Protein AF-A0A0F8WHD2-F1 (afdb_monomer_lite)

Foldseek 3Di:
DALAVQVVCVVVVHDDPDHADEDDDDQLVLCVVVVNQDFQVQLLPDPPDLSLLSQVVVCVVVVHQDAAAGFFQLPPFADDDDVQWHWDWDWDDDRAKIKIWIWIGGPQGIFIWIKIWGPPDRRDIDMDIPGARPADLVSVVSCLVDGDFTDRGRLVSLVSNCVSSPRSHHYDHNDDQLLVSVVRHYPPVVLVCCCVVPVPSNVVSNVSSRVSVVVVVVVRVD

Sequence (222 aa):
MTGRERLTVTFKGKKADRVPISPFIYYNNVYEMFKYKPDINKHLCPDDFDLAEKFVEYHDYFGFDPLYSLGLLWDQYIPESAQNWDVEITREGDQNKQKRTTIVKTPDGELKQVMNFDRSSTYLVVFAVREYLIKTKKDFEIFAKYVPPAKFIDCEQMARAKKAVGDKGLVNVATHGAFNTLNQFRKLEDMMMDPMEDEGFYREMMSFLLDWNMKHLLDVIK

pLDDT: mean 95.85, std 3.85, range [65.44, 98.75]

Structure (mmCIF, N/CA/C/O backbone):
data_AF-A0A0F8WHD2-F1
#
_entry.id   AF-A0A0F8WHD2-F1
#
loop_
_atom_site.group_PDB
_atom_site.id
_atom_site.type_symbol
_atom_site.label_atom_id
_atom_site.label_alt_id
_atom_site.label_comp_id
_atom_site.label_asym_id
_atom_site.label_entity_id
_atom_site.label_seq_id
_atom_site.pdbx_PDB_ins_code
_atom_site.Cartn_x
_atom_site.Cartn_y
_atom_site.Cartn_z
_atom_site.occupancy
_atom_site.B_iso_or_equiv
_atom_site.auth_seq_id
_atom_site.auth_comp_id
_atom_site.auth_asym_id
_atom_site.auth_atom_id
_atom_site.pdbx_PDB_model_num
ATOM 1 N N . MET A 1 1 ? 15.155 -10.949 -27.078 1.00 93.12 1 MET A N 1
ATOM 2 C CA . MET A 1 1 ? 13.933 -10.932 -26.251 1.00 93.12 1 MET A CA 1
ATOM 3 C C . MET A 1 1 ? 13.690 -9.519 -25.752 1.00 93.12 1 MET A C 1
ATOM 5 O O . MET A 1 1 ? 14.657 -8.817 -25.445 1.00 93.12 1 MET A O 1
ATOM 9 N N . THR A 1 2 ? 12.434 -9.091 -25.669 1.00 97.25 2 THR A N 1
ATOM 10 C CA . THR A 1 2 ? 12.056 -7.875 -24.933 1.00 97.25 2 THR A CA 1
ATOM 11 C C . THR A 1 2 ? 12.279 -8.086 -23.431 1.00 97.25 2 THR A C 1
ATOM 13 O O . THR A 1 2 ? 12.452 -9.224 -22.979 1.00 97.25 2 THR A O 1
ATOM 16 N N . GLY A 1 3 ? 12.306 -7.018 -22.628 1.00 97.00 3 GLY A N 1
ATOM 17 C CA . GLY A 1 3 ? 12.467 -7.183 -21.178 1.00 97.00 3 GLY A CA 1
ATOM 18 C C . GLY A 1 3 ? 11.272 -7.906 -20.547 1.00 97.00 3 GLY A C 1
ATOM 19 O O . GLY A 1 3 ? 11.456 -8.750 -19.669 1.00 97.00 3 GLY A O 1
ATOM 20 N N . ARG A 1 4 ? 10.060 -7.709 -21.088 1.00 97.56 4 ARG A N 1
ATOM 21 C CA . ARG A 1 4 ? 8.862 -8.482 -20.722 1.00 97.56 4 ARG A CA 1
ATOM 22 C C . ARG A 1 4 ? 9.051 -9.980 -20.947 1.00 97.56 4 ARG A C 1
ATOM 24 O O . ARG A 1 4 ? 8.786 -10.779 -20.045 1.00 97.56 4 ARG A O 1
ATOM 31 N N . GLU A 1 5 ? 9.499 -10.371 -22.139 1.00 98.06 5 GLU A N 1
ATOM 32 C CA . GLU A 1 5 ? 9.759 -11.774 -22.479 1.00 98.06 5 GLU A CA 1
ATOM 33 C C . GLU A 1 5 ? 10.822 -12.368 -21.557 1.00 98.06 5 GLU A C 1
ATOM 35 O O . GLU A 1 5 ? 10.614 -13.445 -20.997 1.00 98.06 5 GLU A O 1
ATOM 40 N N . ARG A 1 6 ? 11.924 -11.636 -21.353 1.00 97.88 6 ARG A N 1
ATOM 41 C CA . ARG A 1 6 ? 13.053 -12.037 -20.509 1.00 97.88 6 ARG A CA 1
ATOM 42 C C . ARG A 1 6 ? 12.616 -12.305 -19.070 1.00 97.88 6 ARG A C 1
ATOM 44 O O . ARG A 1 6 ? 12.839 -13.402 -18.568 1.00 97.88 6 ARG A O 1
ATOM 51 N N . LEU A 1 7 ? 11.925 -11.355 -18.438 1.00 97.00 7 LEU A N 1
ATOM 52 C CA . LEU A 1 7 ? 11.384 -11.520 -17.084 1.00 97.00 7 LEU A CA 1
ATOM 53 C C . LEU A 1 7 ? 10.403 -12.699 -17.013 1.00 97.00 7 LEU A C 1
ATOM 55 O O . LEU A 1 7 ? 10.502 -13.540 -16.122 1.00 97.00 7 LEU A O 1
ATOM 59 N N . THR A 1 8 ? 9.495 -12.813 -17.986 1.00 97.12 8 THR A N 1
ATOM 60 C CA . THR A 1 8 ? 8.471 -13.870 -18.006 1.00 97.12 8 THR A CA 1
ATOM 61 C C . THR A 1 8 ? 9.077 -15.270 -18.104 1.00 97.12 8 THR A C 1
ATOM 63 O O . THR A 1 8 ? 8.629 -16.183 -17.407 1.00 97.12 8 THR A O 1
ATOM 66 N N . VAL A 1 9 ? 10.076 -15.485 -18.968 1.00 97.81 9 VAL A N 1
ATOM 67 C CA . VAL A 1 9 ? 10.718 -16.805 -19.087 1.00 97.81 9 VAL A CA 1
ATOM 68 C C . VAL A 1 9 ? 11.563 -17.122 -17.856 1.00 97.81 9 VAL A C 1
ATOM 70 O O . VAL A 1 9 ? 11.528 -18.262 -17.392 1.00 97.81 9 VAL A O 1
ATOM 73 N N . THR A 1 10 ? 12.236 -16.121 -17.277 1.00 96.94 10 THR A N 1
ATOM 74 C CA . THR A 1 10 ? 13.006 -16.278 -16.038 1.00 96.94 10 THR A CA 1
ATOM 75 C C . THR A 1 10 ? 12.107 -16.663 -14.864 1.00 96.94 10 THR A C 1
ATOM 77 O O . THR A 1 10 ? 12.422 -17.631 -14.175 1.00 96.94 10 THR A O 1
ATOM 80 N N . PHE A 1 11 ? 10.944 -16.024 -14.680 1.00 95.81 11 PHE A N 1
ATOM 81 C CA . PHE A 1 11 ? 9.978 -16.421 -13.640 1.00 95.81 11 PHE A CA 1
ATOM 82 C C . PHE A 1 11 ? 9.414 -17.835 -13.833 1.00 95.81 11 PHE A C 1
ATOM 84 O O . PHE A 1 11 ? 8.991 -18.469 -12.872 1.00 95.81 11 PHE A O 1
ATOM 91 N N . LYS A 1 12 ? 9.446 -18.367 -15.060 1.00 97.19 12 LYS A N 1
ATOM 92 C CA . LYS A 1 12 ? 9.076 -19.759 -15.371 1.00 97.19 12 LYS A CA 1
ATOM 93 C C . LYS A 1 12 ? 10.241 -20.746 -15.214 1.00 97.19 12 LYS A C 1
ATOM 95 O O . LYS A 1 12 ? 10.119 -21.888 -15.652 1.00 97.19 12 LYS A O 1
ATOM 100 N N . GLY A 1 13 ? 11.380 -20.314 -14.669 1.00 97.44 13 GLY A N 1
ATOM 101 C CA . GLY A 1 13 ? 12.583 -21.138 -14.517 1.00 97.44 13 GLY A CA 1
ATOM 102 C C . GLY A 1 13 ? 13.266 -21.496 -15.841 1.00 97.44 13 GLY A C 1
ATOM 103 O O . GLY A 1 13 ? 14.061 -22.432 -15.890 1.00 97.44 13 GLY A O 1
ATOM 104 N N . LYS A 1 14 ? 12.953 -20.788 -16.934 1.00 97.94 14 LYS A N 1
ATOM 105 C CA . LYS A 1 14 ? 13.544 -21.022 -18.259 1.00 97.94 14 LYS A CA 1
ATOM 106 C C . LYS A 1 14 ? 14.708 -20.066 -18.512 1.00 97.94 14 LYS A C 1
ATOM 108 O O . LYS A 1 14 ? 14.760 -18.956 -17.984 1.00 97.94 14 LYS A O 1
ATOM 113 N N . LYS A 1 15 ? 15.637 -20.493 -19.371 1.00 97.38 15 LYS A N 1
ATOM 114 C CA . LYS A 1 15 ? 16.783 -19.679 -19.787 1.00 97.38 15 LYS A CA 1
ATOM 115 C C . LYS A 1 15 ? 16.329 -18.552 -20.721 1.00 97.38 15 LYS A C 1
ATOM 117 O O . LYS A 1 15 ? 15.679 -18.817 -21.729 1.00 97.38 15 LYS A O 1
ATOM 122 N N . ALA A 1 16 ? 16.704 -17.320 -20.392 1.00 98.00 16 ALA A N 1
ATOM 123 C CA . ALA A 1 16 ? 16.538 -16.161 -21.260 1.00 98.00 16 ALA A CA 1
ATOM 124 C C . ALA A 1 16 ? 17.806 -15.882 -22.093 1.00 98.00 16 ALA A C 1
ATOM 126 O O . ALA A 1 16 ? 18.842 -16.519 -21.893 1.00 98.00 16 ALA A O 1
ATOM 127 N N . ASP A 1 17 ? 17.732 -14.923 -23.017 1.00 97.69 17 ASP A N 1
ATOM 128 C CA . ASP A 1 17 ? 18.861 -14.487 -23.855 1.00 97.69 17 ASP A CA 1
ATOM 129 C C . ASP A 1 17 ? 19.995 -13.815 -23.054 1.00 97.69 17 ASP A C 1
ATOM 131 O O . ASP A 1 17 ? 21.166 -13.968 -23.391 1.00 97.69 17 ASP A O 1
ATOM 135 N N . ARG A 1 18 ? 19.654 -13.133 -21.956 1.00 96.81 18 ARG A N 1
ATOM 136 C CA . ARG A 1 18 ? 20.559 -12.679 -20.888 1.00 96.81 18 ARG A CA 1
ATOM 137 C C . ARG A 1 18 ? 19.824 -12.673 -19.547 1.00 96.81 18 ARG A C 1
ATOM 139 O O . ARG A 1 18 ? 18.597 -12.734 -19.518 1.00 96.81 18 ARG A O 1
ATOM 146 N N . VAL A 1 19 ? 20.553 -12.561 -18.439 1.00 96.25 19 VAL A N 1
ATOM 147 C CA . VAL A 1 19 ? 19.940 -12.390 -17.110 1.00 96.25 19 VAL A CA 1
ATOM 148 C C . VAL A 1 19 ? 19.177 -11.052 -17.078 1.00 96.25 19 VAL A C 1
ATOM 150 O O . VAL A 1 19 ? 19.783 -10.027 -17.411 1.00 96.25 19 VAL A O 1
ATOM 153 N N . PRO A 1 20 ? 17.869 -11.029 -16.743 1.00 96.88 20 PRO A N 1
ATOM 154 C CA . PRO A 1 20 ? 17.166 -9.775 -16.503 1.00 96.88 20 PRO A CA 1
ATOM 155 C C . PRO A 1 20 ? 17.638 -9.145 -15.193 1.00 96.88 20 PRO A C 1
ATOM 157 O O . PRO A 1 20 ? 17.819 -9.849 -14.199 1.00 96.88 20 PRO A O 1
ATOM 160 N N . ILE A 1 21 ? 17.807 -7.825 -15.180 1.00 95.75 21 ILE A N 1
ATOM 161 C CA . ILE A 1 21 ? 18.213 -7.077 -13.983 1.00 95.75 21 ILE A CA 1
ATOM 162 C C . ILE A 1 21 ? 17.137 -6.040 -13.684 1.00 95.75 21 ILE A C 1
ATOM 164 O O . ILE A 1 21 ? 16.947 -5.115 -14.465 1.00 95.75 21 ILE A O 1
ATOM 168 N N . SER A 1 22 ? 16.461 -6.195 -12.545 1.00 94.44 22 SER A N 1
ATOM 169 C CA . SER A 1 22 ? 15.483 -5.235 -12.030 1.00 94.44 22 SER A CA 1
ATOM 170 C C . SER A 1 22 ? 15.703 -5.040 -10.530 1.00 94.44 22 SER A C 1
ATOM 172 O O . SER A 1 22 ? 15.154 -5.807 -9.734 1.00 94.44 22 SER A O 1
ATOM 174 N N . PRO A 1 23 ? 16.535 -4.076 -10.106 1.00 94.00 23 PRO A N 1
ATOM 175 C CA . PRO A 1 23 ? 16.647 -3.747 -8.690 1.00 94.00 23 PRO A CA 1
ATOM 176 C C . PRO A 1 23 ? 15.305 -3.241 -8.143 1.00 94.00 23 PRO A C 1
ATOM 178 O O . PRO A 1 23 ? 14.465 -2.736 -8.888 1.00 94.00 23 PRO A O 1
ATOM 181 N N . PHE A 1 24 ? 15.105 -3.352 -6.829 1.00 91.44 24 PHE A N 1
ATOM 182 C CA . PHE A 1 24 ? 13.972 -2.701 -6.177 1.00 91.44 24 PHE A CA 1
ATOM 183 C C . PHE A 1 24 ? 14.207 -1.188 -6.167 1.00 91.44 24 PHE A C 1
ATOM 185 O O . PHE A 1 24 ? 15.078 -0.696 -5.450 1.00 91.44 24 PHE A O 1
ATOM 192 N N . ILE A 1 25 ? 13.447 -0.467 -6.989 1.00 93.38 25 ILE A N 1
ATOM 193 C CA . ILE A 1 25 ? 13.510 0.990 -7.103 1.00 93.38 25 ILE A CA 1
ATOM 194 C C . ILE A 1 25 ? 12.328 1.589 -6.351 1.00 93.38 25 ILE A C 1
ATOM 196 O O . ILE A 1 25 ? 11.176 1.277 -6.654 1.00 93.38 25 ILE A O 1
ATOM 200 N N . TYR A 1 26 ? 12.617 2.460 -5.384 1.00 93.19 26 TYR A N 1
ATOM 201 C CA . TYR A 1 26 ? 11.599 3.177 -4.620 1.00 93.19 26 TYR A CA 1
ATOM 202 C C . TYR A 1 26 ? 11.443 4.620 -5.122 1.00 93.19 26 TYR A C 1
ATOM 204 O O . TYR A 1 26 ? 12.277 5.124 -5.880 1.00 93.19 26 TYR A O 1
ATOM 212 N N . TYR A 1 27 ? 10.366 5.297 -4.707 1.00 94.25 27 TYR A N 1
ATOM 213 C CA . TYR A 1 27 ? 9.997 6.637 -5.189 1.00 94.25 27 TYR A CA 1
ATOM 214 C C . TYR A 1 27 ? 11.161 7.639 -5.126 1.00 94.25 27 TYR A C 1
ATOM 216 O O . TYR A 1 27 ? 11.402 8.380 -6.078 1.00 94.25 27 TYR A O 1
ATOM 224 N N . ASN A 1 28 ? 11.940 7.616 -4.039 1.00 95.88 28 ASN A N 1
ATOM 225 C CA . ASN A 1 28 ? 13.035 8.559 -3.817 1.00 95.88 28 ASN A CA 1
ATOM 226 C C . ASN A 1 28 ? 14.154 8.451 -4.862 1.00 95.88 28 ASN A C 1
ATOM 228 O O . ASN A 1 28 ? 14.750 9.473 -5.188 1.00 95.88 28 ASN A O 1
ATOM 232 N N . ASN A 1 29 ? 14.435 7.259 -5.404 1.00 96.50 29 ASN A N 1
ATOM 233 C CA . ASN A 1 29 ? 15.457 7.091 -6.441 1.00 96.50 29 ASN A CA 1
ATOM 234 C C . ASN A 1 29 ? 15.058 7.823 -7.728 1.00 96.50 29 ASN A C 1
ATOM 236 O O . ASN A 1 29 ? 15.876 8.510 -8.340 1.00 96.50 29 ASN A O 1
ATOM 240 N N . VAL A 1 30 ? 13.786 7.692 -8.115 1.00 97.31 30 VAL A N 1
ATOM 241 C CA . VAL A 1 30 ? 13.227 8.354 -9.299 1.00 97.31 30 VAL A CA 1
ATOM 242 C C . VAL A 1 30 ? 13.177 9.863 -9.058 1.00 97.31 30 VAL A C 1
ATOM 244 O O . VAL A 1 30 ? 13.709 10.640 -9.848 1.00 97.31 30 VAL A O 1
ATOM 247 N N . TYR A 1 31 ? 12.631 10.291 -7.922 1.00 98.19 31 TYR A N 1
ATOM 248 C CA . TYR A 1 31 ? 12.559 11.702 -7.539 1.00 98.19 31 TYR A CA 1
ATOM 249 C C . TYR A 1 31 ? 13.928 12.386 -7.511 1.00 98.19 31 TYR A C 1
ATOM 251 O O . TYR A 1 31 ? 14.069 13.499 -8.016 1.00 98.19 31 TYR A O 1
ATOM 259 N N . GLU A 1 32 ? 14.960 11.718 -6.998 1.00 98.06 32 GLU A N 1
ATOM 260 C CA . GLU A 1 32 ? 16.319 12.255 -6.965 1.00 98.06 32 GLU A CA 1
ATOM 261 C C . GLU A 1 32 ? 16.939 12.414 -8.360 1.00 98.06 32 GLU A C 1
ATOM 263 O O . GLU A 1 32 ? 17.603 13.428 -8.624 1.00 98.06 32 GLU A O 1
ATOM 268 N N . MET A 1 33 ? 16.727 11.442 -9.255 1.00 97.94 33 MET A N 1
ATOM 269 C CA . MET A 1 33 ? 17.221 11.502 -10.634 1.00 97.94 33 MET A CA 1
ATOM 270 C C . MET A 1 33 ? 16.597 12.679 -11.391 1.00 97.94 33 MET A C 1
ATOM 272 O O . MET A 1 33 ? 17.308 13.412 -12.077 1.00 97.94 33 MET A O 1
ATOM 276 N N . PHE A 1 34 ? 15.297 12.909 -11.197 1.00 98.25 34 PHE A N 1
ATOM 277 C CA . PHE A 1 34 ? 14.541 13.962 -11.885 1.00 98.25 34 PHE A CA 1
ATOM 278 C C . PHE A 1 34 ? 14.393 15.262 -11.082 1.00 98.25 34 PHE A C 1
ATOM 280 O O . PHE A 1 34 ? 13.674 16.163 -11.505 1.00 98.25 34 PHE A O 1
ATOM 287 N N . LYS A 1 35 ? 15.081 15.381 -9.938 1.00 97.88 35 LYS A N 1
ATOM 288 C CA . LYS A 1 35 ? 15.058 16.560 -9.049 1.00 97.88 35 LYS A CA 1
ATOM 289 C C . LYS A 1 35 ? 13.647 16.987 -8.625 1.00 97.88 35 LYS A C 1
ATOM 291 O O . LYS A 1 35 ? 13.400 18.164 -8.371 1.00 97.88 35 LYS A O 1
ATOM 296 N N . TYR A 1 36 ? 12.737 16.026 -8.499 1.00 98.06 36 TYR A N 1
ATOM 297 C CA . TYR A 1 36 ? 11.362 16.260 -8.076 1.00 98.06 36 TYR A CA 1
ATOM 298 C C . TYR A 1 36 ? 11.244 16.173 -6.555 1.00 98.06 36 TYR A C 1
ATOM 300 O O . TYR A 1 36 ? 11.559 15.146 -5.961 1.00 98.06 36 TYR A O 1
ATOM 308 N N . LYS A 1 37 ? 10.782 17.241 -5.901 1.00 97.38 37 LYS A N 1
ATOM 309 C CA . LYS A 1 37 ? 10.530 17.247 -4.454 1.00 97.38 37 LYS A CA 1
ATOM 310 C C . LYS A 1 37 ? 9.039 16.971 -4.200 1.00 97.38 37 LYS A C 1
ATOM 312 O O . LYS A 1 37 ? 8.246 17.882 -4.417 1.00 97.38 37 LYS A O 1
ATOM 317 N N . PRO A 1 38 ? 8.650 15.789 -3.686 1.00 96.38 38 PRO A N 1
ATOM 318 C CA . PRO A 1 38 ? 7.238 15.457 -3.489 1.00 96.38 38 PRO A CA 1
ATOM 319 C C . PRO A 1 38 ? 6.593 16.257 -2.349 1.00 96.38 38 PRO A C 1
ATOM 321 O O . PRO A 1 38 ? 7.235 16.472 -1.313 1.00 96.38 38 PRO A O 1
ATOM 324 N N . ASP A 1 39 ? 5.313 16.615 -2.495 1.00 96.06 39 ASP A N 1
ATOM 325 C CA . ASP A 1 39 ? 4.445 17.102 -1.406 1.00 96.06 39 ASP A CA 1
ATOM 326 C C . ASP A 1 39 ? 4.176 15.988 -0.384 1.00 96.06 39 ASP A C 1
ATOM 328 O O . ASP A 1 39 ? 3.933 14.840 -0.756 1.00 96.06 39 ASP A O 1
ATOM 332 N N . ILE A 1 40 ? 4.187 16.307 0.913 1.00 95.81 40 ILE A N 1
ATOM 333 C CA . ILE A 1 40 ? 4.038 15.295 1.976 1.00 95.81 40 ILE A CA 1
ATOM 334 C C . ILE A 1 40 ? 2.697 14.538 1.918 1.00 95.81 40 ILE A C 1
ATOM 336 O O . ILE A 1 40 ? 2.619 13.376 2.321 1.00 95.81 40 ILE A O 1
ATOM 340 N N . ASN A 1 41 ? 1.642 15.153 1.384 1.00 94.50 41 ASN A N 1
ATOM 341 C CA . ASN A 1 41 ? 0.305 14.564 1.284 1.00 94.50 41 ASN A CA 1
ATOM 342 C C . ASN A 1 41 ? 0.104 13.727 0.022 1.00 94.50 41 ASN A C 1
ATOM 344 O O . ASN A 1 41 ? -0.797 12.896 0.004 1.00 94.50 41 ASN A O 1
ATOM 348 N N . LYS A 1 42 ? 0.931 13.931 -1.007 1.00 93.50 42 LYS A N 1
ATOM 349 C CA . LYS A 1 42 ? 0.807 13.261 -2.313 1.00 93.50 42 LYS A CA 1
ATOM 350 C C . LYS A 1 42 ? 2.081 12.528 -2.739 1.00 93.50 42 LYS A C 1
ATOM 352 O O . LYS A 1 42 ? 2.239 12.167 -3.895 1.00 93.50 42 LYS A O 1
ATOM 357 N N . HIS A 1 43 ? 3.002 12.276 -1.810 1.00 94.12 43 HIS A N 1
ATOM 358 C CA . HIS A 1 43 ? 4.332 11.744 -2.120 1.00 94.12 43 HIS A CA 1
ATOM 359 C C . HIS A 1 43 ? 4.351 10.351 -2.773 1.00 94.12 43 HIS A C 1
ATOM 361 O O . HIS A 1 43 ? 5.348 10.016 -3.413 1.00 94.12 43 HIS A O 1
ATOM 367 N N . LEU A 1 44 ? 3.291 9.548 -2.619 1.00 92.88 44 LEU A N 1
ATOM 368 C CA . LEU A 1 44 ? 3.159 8.223 -3.244 1.00 92.88 44 LEU A CA 1
ATOM 369 C C . LEU A 1 44 ? 2.482 8.266 -4.622 1.00 92.88 44 LEU A C 1
ATOM 371 O O . LEU A 1 44 ? 2.756 7.409 -5.455 1.00 92.88 44 LEU A O 1
ATOM 375 N N . CYS A 1 45 ? 1.626 9.258 -4.873 1.00 89.88 45 CYS A N 1
ATOM 376 C CA . CYS A 1 45 ? 1.009 9.502 -6.175 1.00 89.88 45 CYS A CA 1
ATOM 377 C C . CYS A 1 45 ? 0.879 11.016 -6.406 1.00 89.88 45 CYS A C 1
ATOM 379 O O . CYS A 1 45 ? -0.158 11.606 -6.093 1.00 89.88 45 CYS A O 1
ATOM 381 N N . PRO A 1 46 ? 1.947 11.670 -6.883 1.00 92.94 46 PRO A N 1
ATOM 382 C CA . PRO A 1 46 ? 1.915 13.092 -7.192 1.00 92.94 46 PRO A CA 1
ATOM 383 C C . PRO A 1 46 ? 1.118 13.373 -8.472 1.00 92.94 46 PRO A C 1
ATOM 385 O O . PRO A 1 46 ? 1.307 12.704 -9.484 1.00 92.94 46 PRO A O 1
ATOM 388 N N . ASP A 1 47 ? 0.273 14.407 -8.454 1.00 91.25 47 ASP A N 1
ATOM 389 C CA . ASP A 1 47 ? -0.524 14.803 -9.629 1.00 91.25 47 ASP A CA 1
ATOM 390 C C . ASP A 1 47 ? 0.313 15.531 -10.696 1.00 91.25 47 ASP A C 1
ATOM 392 O O . ASP A 1 47 ? -0.067 15.603 -11.862 1.00 91.25 47 ASP A O 1
ATOM 396 N N . ASP A 1 48 ? 1.442 16.113 -10.288 1.00 94.38 48 ASP A N 1
ATOM 397 C CA . ASP A 1 48 ? 2.311 16.970 -11.098 1.00 94.38 48 ASP A CA 1
ATOM 398 C C . ASP A 1 48 ? 3.586 16.259 -11.582 1.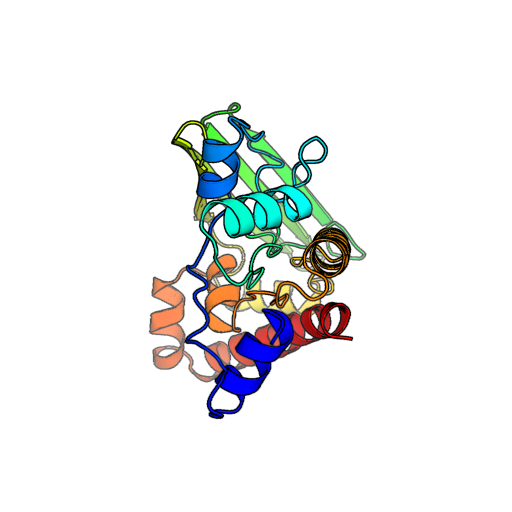00 94.38 48 ASP A C 1
ATOM 400 O O . ASP A 1 48 ? 4.472 16.891 -12.162 1.00 94.38 48 ASP A O 1
ATOM 404 N N . PHE A 1 49 ? 3.691 14.944 -11.366 1.00 96.00 49 PHE A N 1
ATOM 405 C CA . PHE A 1 49 ? 4.849 14.151 -11.765 1.00 96.00 49 PHE A CA 1
ATOM 406 C C . PHE A 1 49 ? 4.432 12.758 -12.241 1.00 96.00 49 PHE A C 1
ATOM 408 O O . PHE A 1 49 ? 3.952 11.940 -11.458 1.00 96.00 49 PHE A O 1
ATOM 415 N N . ASP A 1 50 ? 4.665 12.454 -13.523 1.00 95.25 50 ASP A N 1
ATOM 416 C CA . ASP A 1 50 ? 4.363 11.128 -14.071 1.00 95.25 50 ASP A CA 1
ATOM 417 C C . ASP A 1 50 ? 5.387 10.092 -13.595 1.00 95.25 50 ASP A C 1
ATOM 419 O O . ASP A 1 50 ? 6.399 9.798 -14.235 1.00 95.25 50 ASP A O 1
ATOM 423 N N . LEU A 1 51 ? 5.110 9.514 -12.433 1.00 95.25 51 LEU A N 1
ATOM 424 C CA . LEU A 1 51 ? 5.959 8.499 -11.834 1.00 95.25 51 LEU A CA 1
ATOM 425 C C . LEU A 1 51 ? 6.095 7.246 -12.714 1.00 95.25 51 LEU A C 1
ATOM 427 O O . LEU A 1 51 ? 7.127 6.579 -12.651 1.00 95.25 51 LEU A O 1
ATOM 431 N N . ALA A 1 52 ? 5.079 6.896 -13.510 1.00 95.25 52 ALA A N 1
ATOM 432 C CA . ALA A 1 52 ? 5.123 5.698 -14.346 1.00 95.25 52 ALA A CA 1
ATOM 433 C C . ALA A 1 52 ? 6.133 5.864 -15.484 1.00 95.25 52 ALA A C 1
ATOM 435 O O . ALA A 1 52 ? 7.011 5.016 -15.655 1.00 95.25 52 ALA A O 1
ATOM 436 N N . GLU A 1 53 ? 6.048 6.974 -16.217 1.00 97.12 53 GLU A N 1
ATOM 437 C CA . GLU A 1 53 ? 6.988 7.288 -17.296 1.00 97.12 53 GLU A CA 1
ATOM 438 C C . GLU A 1 53 ? 8.408 7.476 -16.756 1.00 97.12 53 GLU A C 1
ATOM 440 O O . GLU A 1 53 ? 9.359 6.878 -17.265 1.00 97.12 53 GLU A O 1
ATOM 445 N N . LYS A 1 54 ? 8.559 8.212 -15.649 1.00 97.56 54 LYS A N 1
ATOM 446 C CA . LYS A 1 54 ? 9.872 8.489 -15.049 1.00 97.56 54 LYS A CA 1
ATOM 447 C C . LYS A 1 54 ? 10.538 7.256 -14.455 1.00 97.56 54 LYS A C 1
ATOM 449 O O . LYS A 1 54 ? 11.762 7.139 -14.500 1.00 97.56 54 LYS A O 1
ATOM 454 N N . PHE A 1 55 ? 9.762 6.292 -13.966 1.00 97.12 55 PHE A N 1
ATOM 455 C CA . PHE A 1 55 ? 10.298 4.992 -13.570 1.00 97.12 55 PHE A CA 1
ATOM 456 C C . PHE A 1 55 ? 10.901 4.244 -14.766 1.00 97.12 55 PHE A C 1
ATOM 458 O O . PHE A 1 55 ? 11.978 3.661 -14.641 1.00 97.12 55 PHE A O 1
ATOM 465 N N . VAL A 1 56 ? 10.244 4.268 -15.928 1.00 97.44 56 VAL A N 1
ATOM 466 C CA . VAL A 1 56 ? 10.766 3.630 -17.148 1.00 97.44 56 VAL A CA 1
ATOM 467 C C . VAL A 1 56 ? 12.013 4.354 -17.651 1.00 97.44 56 VAL A C 1
ATOM 469 O O . VAL A 1 56 ? 13.006 3.689 -17.931 1.00 97.44 56 VAL A O 1
ATOM 472 N N . GLU A 1 57 ? 12.017 5.690 -17.676 1.00 97.94 57 GLU A N 1
ATOM 473 C CA . GLU A 1 57 ? 13.205 6.483 -18.036 1.00 97.94 57 GLU A CA 1
ATOM 474 C C . GLU A 1 57 ? 14.404 6.184 -17.118 1.00 97.94 57 GLU A C 1
ATOM 476 O O . GLU A 1 57 ? 15.535 6.070 -17.592 1.00 97.94 57 GLU A O 1
ATOM 481 N N . TYR A 1 58 ? 14.167 5.994 -15.813 1.00 98.06 58 TYR A N 1
ATOM 482 C CA . TYR A 1 58 ? 15.203 5.566 -14.867 1.00 98.06 58 TYR A CA 1
ATOM 483 C C . TYR A 1 58 ? 15.800 4.209 -15.268 1.00 98.06 58 TYR A C 1
ATOM 485 O O . TYR A 1 58 ? 17.018 4.038 -15.279 1.00 98.06 58 TYR A O 1
ATOM 493 N N . HIS A 1 59 ? 14.957 3.238 -15.627 1.00 97.62 59 HIS A N 1
ATOM 494 C CA . HIS A 1 59 ? 15.420 1.908 -16.033 1.00 97.62 59 HIS A CA 1
ATOM 495 C C . HIS A 1 59 ? 16.157 1.941 -17.371 1.00 97.62 59 HIS A C 1
ATOM 497 O O . HIS A 1 59 ? 17.192 1.286 -17.499 1.00 97.62 59 HIS A O 1
ATOM 503 N N . ASP A 1 60 ? 15.682 2.737 -18.331 1.00 97.06 60 ASP A N 1
ATOM 504 C CA . ASP A 1 60 ? 16.354 2.932 -19.617 1.00 97.06 60 ASP A CA 1
ATOM 505 C C . ASP A 1 60 ? 17.765 3.512 -19.420 1.00 97.06 60 ASP A C 1
ATOM 507 O O . ASP A 1 60 ? 18.714 3.028 -20.036 1.00 97.06 60 ASP A O 1
ATOM 511 N N . TYR A 1 61 ? 17.930 4.493 -18.522 1.00 97.88 61 TYR A N 1
ATOM 512 C CA . TYR A 1 61 ? 19.228 5.122 -18.243 1.00 97.88 61 TYR A CA 1
ATOM 513 C C . TYR A 1 61 ? 20.284 4.127 -17.741 1.00 97.88 61 TYR A C 1
ATOM 515 O O . TYR A 1 61 ? 21.448 4.210 -18.133 1.00 97.88 61 TYR A O 1
ATOM 523 N N . PHE A 1 62 ? 19.890 3.164 -16.903 1.00 97.06 62 PHE A N 1
ATOM 524 C CA . PHE A 1 62 ? 20.800 2.147 -16.361 1.00 97.06 62 PHE A CA 1
ATOM 525 C C . PHE A 1 62 ? 20.815 0.828 -17.153 1.00 97.06 62 PHE A C 1
ATOM 527 O O . PHE A 1 62 ? 21.599 -0.067 -16.834 1.00 97.06 62 PHE A O 1
ATOM 534 N N . GLY A 1 63 ? 19.973 0.685 -18.180 1.00 96.12 63 GLY A N 1
ATOM 535 C CA . GLY A 1 63 ? 19.845 -0.551 -18.957 1.00 96.12 63 GLY A CA 1
ATOM 536 C C . GLY A 1 63 ? 19.172 -1.704 -18.197 1.00 96.12 63 GLY A C 1
ATOM 537 O O . GLY A 1 63 ? 19.480 -2.871 -18.453 1.00 96.12 63 GLY A O 1
ATOM 538 N N . PHE A 1 64 ? 18.277 -1.393 -17.256 1.00 97.50 64 PHE A N 1
ATOM 539 C CA . PHE A 1 64 ? 17.515 -2.374 -16.478 1.00 97.50 64 PHE A CA 1
ATOM 540 C C . PHE A 1 64 ? 16.264 -2.863 -17.220 1.00 97.50 64 PHE A C 1
ATOM 542 O O . PHE A 1 64 ? 15.724 -2.189 -18.094 1.00 97.50 64 PHE A O 1
ATOM 549 N N . ASP A 1 65 ? 15.777 -4.045 -16.843 1.00 97.62 65 ASP A N 1
ATOM 550 C CA . ASP A 1 65 ? 14.495 -4.586 -17.294 1.00 97.62 65 ASP A CA 1
ATOM 551 C C . ASP A 1 65 ? 13.411 -4.183 -16.276 1.00 97.62 65 ASP A C 1
ATOM 553 O O . ASP A 1 65 ? 13.415 -4.728 -15.176 1.00 97.62 65 ASP A O 1
ATOM 557 N N . PRO A 1 66 ? 12.496 -3.242 -16.572 1.00 96.44 66 PRO A N 1
ATOM 558 C CA . PRO A 1 66 ? 11.563 -2.722 -15.574 1.00 96.44 66 PRO A CA 1
ATOM 559 C C . PRO A 1 66 ? 10.608 -3.787 -15.022 1.00 96.44 66 PRO A C 1
ATOM 561 O O . PRO A 1 66 ? 9.752 -4.313 -15.733 1.00 96.44 66 PRO A O 1
ATOM 564 N N . LEU A 1 67 ? 10.696 -4.049 -13.719 1.00 95.75 67 LEU A N 1
ATOM 565 C CA . LEU A 1 67 ? 9.627 -4.652 -12.927 1.00 95.75 67 LEU A CA 1
ATOM 566 C C . LEU A 1 67 ? 9.006 -3.555 -12.060 1.00 95.75 67 LEU A C 1
ATOM 568 O O . LEU A 1 67 ? 9.470 -3.278 -10.956 1.00 95.75 67 LEU A O 1
ATOM 572 N N . TYR A 1 68 ? 7.974 -2.897 -12.584 1.00 95.00 68 TYR A N 1
ATOM 573 C CA . TYR A 1 68 ? 7.304 -1.806 -11.884 1.00 95.00 68 TYR A CA 1
ATOM 574 C C . TYR A 1 68 ? 6.593 -2.341 -10.642 1.00 95.00 68 TYR A C 1
ATOM 576 O O . TYR A 1 68 ? 5.702 -3.173 -10.775 1.00 95.00 68 TYR A O 1
ATOM 584 N N . SER A 1 69 ? 6.984 -1.869 -9.457 1.00 91.38 69 SER A N 1
ATOM 585 C CA . SER A 1 69 ? 6.490 -2.366 -8.164 1.00 91.38 69 SER A CA 1
ATOM 586 C C . SER A 1 69 ? 5.861 -1.293 -7.270 1.00 91.38 69 SER A C 1
ATOM 588 O O . SER A 1 69 ? 5.564 -1.561 -6.109 1.00 91.38 69 SER A O 1
ATOM 590 N N . LEU A 1 70 ? 5.709 -0.064 -7.767 1.00 91.81 70 LEU A N 1
ATOM 591 C CA . LEU A 1 70 ? 5.078 1.034 -7.025 1.00 91.81 70 LEU A CA 1
ATOM 592 C C . LEU A 1 70 ? 3.546 0.946 -7.149 1.00 91.81 70 LEU A C 1
ATOM 594 O O . LEU A 1 70 ? 3.047 0.093 -7.877 1.00 91.81 70 LEU A O 1
ATOM 598 N N . GLY A 1 71 ? 2.797 1.801 -6.443 1.00 90.12 71 GLY A N 1
ATOM 599 C CA . GLY A 1 71 ? 1.324 1.874 -6.533 1.00 90.12 71 GLY A CA 1
ATOM 600 C C . GLY A 1 71 ? 0.540 1.385 -5.322 1.00 90.12 71 GLY A C 1
ATOM 601 O O . GLY A 1 71 ? -0.671 1.575 -5.266 1.00 90.12 71 GLY A O 1
ATOM 602 N N . LEU A 1 72 ? 1.204 0.783 -4.336 1.00 91.75 72 LEU A N 1
ATOM 603 C CA . LEU A 1 72 ? 0.621 0.630 -3.006 1.00 91.75 72 LEU A CA 1
ATOM 604 C C . LEU A 1 72 ? 0.605 2.010 -2.323 1.00 91.75 72 LEU A C 1
ATOM 606 O O . LEU A 1 72 ? 1.640 2.676 -2.254 1.00 91.75 72 LEU A O 1
ATOM 610 N N . LEU A 1 73 ? -0.554 2.436 -1.826 1.00 92.00 73 LEU A N 1
ATOM 611 C CA . LEU A 1 73 ? -0.765 3.670 -1.068 1.00 92.00 73 LEU A CA 1
ATOM 612 C C . LEU A 1 73 ? -0.532 3.390 0.418 1.00 92.00 73 LEU A C 1
ATOM 614 O O . LEU A 1 73 ? -1.455 3.195 1.208 1.00 92.00 73 LEU A O 1
ATOM 618 N N . TRP A 1 74 ? 0.747 3.322 0.779 1.00 87.62 74 TRP A N 1
ATOM 619 C CA . TRP A 1 74 ? 1.234 2.900 2.089 1.00 87.62 74 TRP A CA 1
ATOM 620 C C . TRP A 1 74 ? 0.655 3.687 3.276 1.00 87.62 74 TRP A C 1
ATOM 622 O O . TRP A 1 74 ? 0.625 3.163 4.385 1.00 87.62 74 TRP A O 1
ATOM 632 N N . ASP A 1 75 ? 0.187 4.917 3.068 1.00 90.25 75 ASP A N 1
ATOM 633 C CA . ASP A 1 75 ? -0.396 5.773 4.100 1.00 90.25 75 ASP A CA 1
ATOM 634 C C . ASP A 1 75 ? -1.928 5.921 4.017 1.00 90.25 75 ASP A C 1
ATOM 636 O O . ASP A 1 75 ? -2.501 6.734 4.744 1.00 90.25 75 ASP A O 1
ATOM 640 N N . GLN A 1 76 ? -2.597 5.137 3.161 1.00 92.00 76 GLN A N 1
ATOM 641 C CA . GLN A 1 76 ? -4.044 5.217 2.899 1.00 92.00 76 GLN A CA 1
ATOM 642 C C . GLN A 1 76 ? -4.732 3.847 3.018 1.00 92.00 76 GLN A C 1
ATOM 644 O O . GLN A 1 76 ? -5.540 3.448 2.186 1.00 92.00 76 GLN A O 1
ATOM 649 N N . TYR A 1 77 ? -4.410 3.104 4.080 1.00 93.94 77 TYR A N 1
ATOM 650 C CA . TYR A 1 77 ? -5.049 1.814 4.369 1.00 93.94 77 TYR A CA 1
ATOM 651 C C . TYR A 1 77 ? -6.494 1.934 4.868 1.00 93.94 77 TYR A C 1
ATOM 653 O O . TYR A 1 77 ? -7.276 1.003 4.693 1.00 93.94 77 TYR A O 1
ATOM 661 N N . ILE A 1 78 ? -6.843 3.054 5.504 1.00 96.38 78 ILE A N 1
ATOM 662 C CA . ILE A 1 78 ? -8.201 3.342 5.977 1.00 96.38 78 ILE A CA 1
ATOM 663 C C . ILE A 1 78 ? -9.018 3.848 4.779 1.00 96.38 78 ILE A C 1
ATOM 665 O O . ILE A 1 78 ? -8.669 4.901 4.242 1.00 96.38 78 ILE A O 1
ATOM 669 N N . PRO A 1 79 ? -10.085 3.143 4.351 1.00 95.69 79 PRO A N 1
ATOM 670 C CA . PRO A 1 79 ? -10.937 3.611 3.261 1.00 95.69 79 PRO A CA 1
ATOM 671 C C . PRO A 1 79 ? -11.644 4.923 3.610 1.00 95.69 79 PRO A C 1
ATOM 673 O O . PRO A 1 79 ? -11.890 5.202 4.782 1.00 95.69 79 PRO A O 1
ATOM 676 N N . GLU A 1 80 ? -12.019 5.688 2.586 1.00 96.00 80 GLU A N 1
ATOM 677 C CA . GLU A 1 80 ? -12.826 6.908 2.712 1.00 96.00 80 GLU A CA 1
ATOM 678 C C . GLU A 1 80 ? -14.191 6.660 3.382 1.00 96.00 80 GLU A C 1
ATOM 680 O O . GLU A 1 80 ? -14.660 5.520 3.467 1.00 96.00 80 GLU A O 1
ATOM 685 N N . SER A 1 81 ? -14.849 7.743 3.820 1.00 97.75 81 SER A N 1
ATOM 686 C CA . SER A 1 81 ? -16.177 7.672 4.435 1.00 97.75 81 SER A CA 1
ATOM 687 C C . SER A 1 81 ? -17.192 6.938 3.551 1.00 97.75 81 SER A C 1
ATOM 689 O O . SER A 1 81 ? -17.275 7.142 2.338 1.00 97.75 81 SER A O 1
ATOM 691 N N . ALA A 1 82 ? -18.010 6.107 4.188 1.00 97.62 82 ALA A N 1
ATOM 692 C CA . ALA A 1 82 ? -19.093 5.340 3.594 1.00 97.62 82 ALA A CA 1
ATOM 693 C C . ALA A 1 82 ? -20.245 5.182 4.603 1.00 97.62 82 ALA A C 1
ATOM 695 O O . ALA A 1 82 ? -20.239 5.745 5.699 1.00 97.62 82 ALA A O 1
ATOM 696 N N . GLN A 1 83 ? -21.268 4.405 4.246 1.00 97.62 83 GLN A N 1
ATOM 697 C CA . GLN A 1 83 ? -22.372 4.125 5.161 1.00 97.62 83 GLN A CA 1
ATOM 698 C C . GLN A 1 83 ? -21.861 3.430 6.435 1.00 97.62 83 GLN A C 1
ATOM 700 O O . GLN A 1 83 ? -21.238 2.377 6.351 1.00 97.62 83 GLN A O 1
ATOM 705 N N . ASN A 1 84 ? -22.175 3.996 7.607 1.00 98.06 84 ASN A N 1
ATOM 706 C CA . ASN A 1 84 ? -21.758 3.508 8.934 1.00 98.06 84 ASN A CA 1
ATOM 707 C C . ASN A 1 84 ? -20.235 3.505 9.186 1.00 98.06 84 ASN A C 1
ATOM 709 O O . ASN A 1 84 ? -19.779 2.885 10.146 1.00 98.06 84 ASN A O 1
ATOM 713 N N . TRP A 1 85 ? -19.472 4.212 8.351 1.00 98.50 85 TRP A N 1
ATOM 714 C CA . TRP A 1 85 ? -18.024 4.358 8.446 1.00 98.50 85 TRP A CA 1
ATOM 715 C C . TRP A 1 85 ? -17.657 5.801 8.104 1.00 98.50 85 TRP A C 1
ATOM 717 O O . TRP A 1 85 ? -17.502 6.133 6.933 1.00 98.50 85 TRP A O 1
ATOM 727 N N . ASP A 1 86 ? -17.574 6.680 9.099 1.00 98.56 86 ASP A N 1
ATOM 728 C CA . ASP A 1 86 ? -17.267 8.095 8.870 1.00 98.56 86 ASP A CA 1
ATOM 729 C C . ASP A 1 86 ? -15.839 8.429 9.303 1.00 98.56 86 ASP A C 1
ATOM 731 O O . ASP A 1 86 ? -15.466 8.203 10.453 1.00 98.56 86 ASP A O 1
ATOM 735 N N . VAL A 1 87 ? -15.028 8.932 8.373 1.00 98.50 87 VAL A N 1
ATOM 736 C CA . VAL A 1 87 ? -13.591 9.149 8.540 1.00 98.50 87 VAL A CA 1
ATOM 737 C C . VAL A 1 87 ? -13.266 10.635 8.592 1.00 98.50 87 VAL A C 1
ATOM 739 O O . VAL A 1 87 ? -13.425 11.370 7.620 1.00 98.50 87 VAL A O 1
ATOM 742 N N . GLU A 1 88 ? -12.690 11.058 9.710 1.00 98.38 88 GLU A N 1
ATOM 743 C CA . GLU A 1 88 ? -12.164 12.405 9.914 1.00 98.38 88 GLU A CA 1
ATOM 744 C C . GLU A 1 88 ? -10.637 12.352 10.014 1.00 98.38 88 GLU A C 1
ATOM 746 O O . GLU A 1 88 ? -10.084 11.596 10.814 1.00 98.38 88 GLU A O 1
ATOM 751 N N . ILE A 1 89 ? -9.939 13.167 9.215 1.00 97.94 89 ILE A N 1
ATOM 752 C CA . ILE A 1 89 ? -8.470 13.241 9.223 1.00 97.94 89 ILE A CA 1
ATOM 753 C C . ILE A 1 89 ? -8.023 14.661 9.561 1.00 97.94 89 ILE A C 1
ATOM 755 O O . ILE A 1 89 ? -8.112 15.570 8.731 1.00 97.94 89 ILE A O 1
ATOM 759 N N . THR A 1 90 ? -7.437 14.824 10.743 1.00 98.19 90 THR A N 1
ATOM 760 C CA . THR A 1 90 ? -6.780 16.068 11.162 1.00 98.19 90 THR A CA 1
ATOM 761 C C . THR A 1 90 ? -5.291 15.992 10.857 1.00 98.19 90 THR A C 1
ATOM 763 O O . THR A 1 90 ? -4.629 15.003 11.181 1.00 98.19 90 THR A O 1
ATOM 766 N N . ARG A 1 91 ? -4.750 17.045 10.237 1.00 97.94 91 ARG A N 1
ATOM 767 C CA . ARG A 1 91 ? -3.332 17.157 9.870 1.00 97.94 91 ARG A CA 1
ATOM 768 C C . ARG A 1 91 ? -2.710 18.341 10.603 1.00 97.94 91 ARG A C 1
ATOM 770 O O . ARG A 1 91 ? -3.167 19.468 10.450 1.00 97.94 91 ARG A O 1
ATOM 777 N N . GLU A 1 92 ? -1.662 18.079 11.371 1.00 98.25 92 GLU A N 1
ATOM 778 C CA . GLU A 1 92 ? -0.928 19.073 12.161 1.00 98.25 92 GLU A CA 1
ATOM 779 C C . GLU A 1 92 ? 0.535 19.098 11.702 1.00 98.25 92 GLU A C 1
ATOM 781 O O . GLU A 1 92 ? 1.152 18.039 11.595 1.00 98.25 92 GLU A O 1
ATOM 786 N N . GLY A 1 93 ? 1.108 20.278 11.453 1.00 97.38 93 GLY A N 1
ATOM 787 C CA . GLY A 1 93 ? 2.509 20.434 11.043 1.00 97.38 93 GLY A CA 1
ATOM 788 C C . GLY A 1 93 ? 2.677 21.082 9.668 1.00 97.38 93 GLY A C 1
ATOM 789 O O . GLY A 1 93 ? 1.856 21.901 9.260 1.00 97.38 93 GLY A O 1
ATOM 790 N N . ASP A 1 94 ? 3.756 20.731 8.969 1.00 97.00 94 ASP A N 1
ATOM 791 C CA . ASP A 1 94 ? 4.179 21.336 7.703 1.00 97.00 94 ASP A CA 1
ATOM 792 C C . ASP A 1 94 ? 4.648 20.292 6.660 1.00 97.00 94 ASP A C 1
ATOM 794 O O . ASP A 1 94 ? 4.380 19.096 6.768 1.00 97.00 94 ASP A O 1
ATOM 798 N N . GLN A 1 95 ? 5.332 20.755 5.609 1.00 96.62 95 GLN A N 1
ATOM 799 C CA . GLN A 1 95 ? 5.824 19.943 4.484 1.00 96.62 95 GLN A CA 1
ATOM 800 C C . GLN A 1 95 ? 7.033 19.043 4.793 1.00 96.62 95 GLN A C 1
ATOM 802 O O . GLN A 1 95 ? 7.447 18.243 3.941 1.00 96.62 95 GLN A O 1
ATOM 807 N N . ASN A 1 96 ? 7.632 19.186 5.972 1.00 97.06 96 ASN A N 1
ATOM 808 C CA . ASN A 1 96 ? 8.761 18.388 6.438 1.00 97.06 96 ASN A CA 1
ATOM 809 C C . ASN A 1 96 ? 8.379 17.481 7.603 1.00 97.06 96 ASN A C 1
ATOM 811 O O . ASN A 1 96 ? 8.983 16.423 7.752 1.00 97.06 96 ASN A O 1
ATOM 815 N N . LYS A 1 97 ? 7.399 17.873 8.419 1.00 98.12 97 LYS A N 1
ATOM 816 C CA . LYS A 1 97 ? 6.930 17.065 9.541 1.00 98.12 97 LYS A CA 1
ATOM 817 C C . LYS A 1 97 ? 5.441 17.248 9.751 1.00 98.12 97 LYS A C 1
ATOM 819 O O . LYS A 1 97 ? 4.982 18.365 9.975 1.00 98.12 97 LYS A O 1
ATOM 824 N N . GLN A 1 98 ? 4.696 16.149 9.736 1.00 98.31 98 GLN A N 1
ATOM 825 C CA . GLN A 1 98 ? 3.246 16.182 9.882 1.00 98.31 98 GLN A CA 1
ATOM 826 C C . GLN A 1 98 ? 2.760 15.041 10.768 1.00 98.31 98 GLN A C 1
ATOM 828 O O . GLN A 1 98 ? 3.171 13.896 10.620 1.00 98.31 98 GLN A O 1
ATOM 833 N N . LYS A 1 99 ? 1.838 15.336 11.672 1.00 98.56 99 LYS A N 1
ATOM 834 C CA . LYS A 1 99 ? 1.062 14.342 12.406 1.00 98.56 99 LYS A CA 1
ATOM 835 C C . LYS A 1 99 ? -0.322 14.257 11.775 1.00 98.56 99 LYS A C 1
ATOM 837 O O . LYS A 1 99 ? -0.995 15.276 11.622 1.00 98.56 99 LYS A O 1
ATOM 842 N N . ARG A 1 100 ? -0.749 13.049 11.417 1.00 98.00 100 ARG A N 1
ATOM 843 C CA . ARG A 1 100 ? -2.112 12.756 10.964 1.00 98.00 100 ARG A CA 1
ATOM 844 C C . ARG A 1 100 ? -2.838 11.986 12.052 1.00 98.00 100 ARG A C 1
ATOM 846 O O . ARG A 1 100 ? -2.357 10.944 12.490 1.00 98.00 100 ARG A O 1
ATOM 853 N N . THR A 1 101 ? -3.976 12.508 12.484 1.00 98.62 101 THR A N 1
ATOM 854 C CA . THR A 1 101 ? -4.893 11.803 13.382 1.00 98.62 101 THR A CA 1
ATOM 855 C C . THR A 1 101 ? -6.129 11.440 12.584 1.00 98.62 101 THR A C 1
ATOM 857 O O . THR A 1 101 ? -6.796 12.337 12.074 1.00 98.62 101 THR A O 1
ATOM 860 N N . THR A 1 102 ? -6.413 10.147 12.488 1.00 98.56 102 THR A N 1
ATOM 861 C CA . THR A 1 102 ? -7.592 9.624 11.798 1.00 98.56 102 THR A CA 1
ATOM 862 C C . THR A 1 102 ? -8.561 9.083 12.835 1.00 98.56 102 THR A C 1
ATOM 864 O O . THR A 1 102 ? -8.188 8.208 13.618 1.00 98.56 102 THR A O 1
ATOM 867 N N . ILE A 1 103 ? -9.786 9.600 12.849 1.00 98.75 103 ILE A N 1
ATOM 868 C CA . ILE A 1 103 ? -10.890 9.098 13.670 1.00 98.75 103 ILE A CA 1
ATOM 869 C C . ILE A 1 103 ? -11.900 8.457 12.729 1.00 98.75 103 ILE A C 1
ATOM 871 O O . ILE A 1 103 ? -12.315 9.077 11.754 1.00 98.75 103 ILE A O 1
ATOM 875 N N . VAL A 1 104 ? -12.280 7.219 13.025 1.00 98.75 104 VAL A N 1
ATOM 876 C CA . VAL A 1 104 ? -13.336 6.498 12.320 1.00 98.75 104 VAL A CA 1
ATOM 877 C C . VAL A 1 104 ? -14.512 6.328 13.266 1.00 98.75 104 VAL A C 1
ATOM 879 O O . VAL A 1 104 ? -14.397 5.630 14.273 1.00 98.75 104 VAL A O 1
ATOM 882 N N . LYS A 1 105 ? -15.642 6.950 12.943 1.00 98.75 105 LYS A N 1
ATOM 883 C CA . LYS A 1 105 ? -16.884 6.854 13.710 1.00 98.75 105 LYS A CA 1
ATOM 884 C C . LYS A 1 105 ? -17.777 5.788 13.093 1.00 98.75 105 LYS A C 1
ATOM 886 O O . LYS A 1 105 ? -18.053 5.803 11.893 1.00 98.75 105 LYS A O 1
ATOM 891 N N . THR A 1 106 ? -18.243 4.872 13.930 1.00 98.69 106 THR A N 1
ATOM 892 C CA . THR A 1 106 ? -19.201 3.824 13.566 1.00 98.69 106 THR A CA 1
ATOM 893 C C . THR A 1 106 ? -20.356 3.817 14.572 1.00 98.69 106 THR A C 1
ATOM 895 O O . THR A 1 106 ? -20.216 4.376 15.664 1.00 98.69 106 THR A O 1
ATOM 898 N N . PRO A 1 107 ? -21.485 3.153 14.272 1.00 98.56 107 PRO A N 1
ATOM 899 C CA . PRO A 1 107 ? -22.577 3.006 15.235 1.00 98.56 107 PRO A CA 1
ATOM 900 C C . PRO A 1 107 ? -22.184 2.310 16.550 1.00 98.56 107 PRO A C 1
ATOM 902 O O . PRO A 1 107 ? -22.821 2.553 17.573 1.00 98.56 107 PRO A O 1
ATOM 905 N N . ASP A 1 108 ? -21.139 1.472 16.545 1.00 98.31 108 ASP A N 1
ATOM 906 C CA . ASP A 1 108 ? -20.760 0.650 17.707 1.00 98.31 108 ASP A CA 1
ATOM 907 C C . ASP A 1 108 ? -19.549 1.215 18.477 1.00 98.31 108 ASP A C 1
ATOM 909 O O . ASP A 1 108 ? -19.126 0.644 19.490 1.00 98.31 108 ASP A O 1
ATOM 913 N N . GLY A 1 109 ? -18.992 2.340 18.022 1.00 97.69 109 GLY A N 1
ATOM 914 C CA . GLY A 1 109 ? -17.863 3.010 18.660 1.00 97.69 109 GLY A CA 1
ATOM 915 C C . GLY A 1 109 ? -16.958 3.755 17.684 1.00 97.69 109 GLY A C 1
ATOM 916 O O . GLY A 1 109 ? -17.195 3.795 16.474 1.00 97.69 109 GLY A O 1
ATOM 917 N N . GLU A 1 110 ? -15.897 4.338 18.234 1.00 98.38 110 GLU A N 1
ATOM 918 C CA . GLU A 1 110 ? -14.892 5.087 17.484 1.00 98.38 110 GLU A CA 1
ATOM 919 C C . GLU A 1 110 ? -13.553 4.344 17.480 1.00 98.38 110 GLU A C 1
ATOM 921 O O . GLU A 1 110 ? -13.100 3.855 18.517 1.00 98.3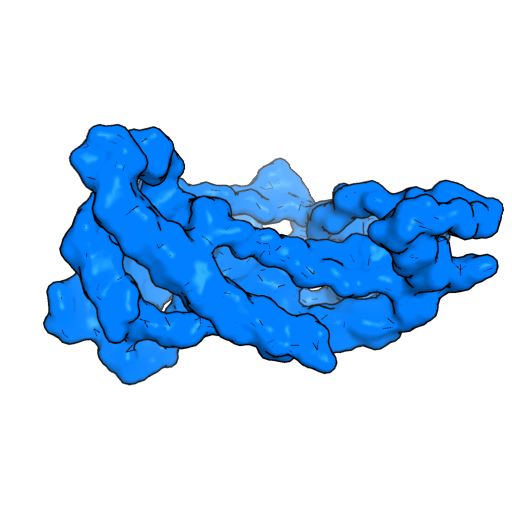8 110 GLU A O 1
ATOM 926 N N . LEU A 1 111 ? -12.897 4.299 16.320 1.00 98.75 111 LEU A N 1
ATOM 927 C CA . LEU A 1 111 ? -11.528 3.809 16.161 1.00 98.75 111 LEU A CA 1
ATOM 928 C C . LEU A 1 111 ? -10.603 4.988 15.858 1.00 98.75 111 LEU A C 1
ATOM 930 O O . LEU A 1 111 ? -10.990 5.939 15.180 1.00 98.75 111 LEU A O 1
ATOM 934 N N . LYS A 1 112 ? -9.358 4.927 16.332 1.00 98.62 112 LYS A N 1
ATOM 935 C CA . LYS A 1 112 ? -8.400 6.027 16.176 1.00 98.62 112 LYS A CA 1
ATOM 936 C C . LYS A 1 112 ? -7.031 5.538 15.729 1.00 98.62 112 LYS A C 1
ATOM 938 O O . LYS A 1 112 ? -6.455 4.654 16.363 1.00 98.62 112 LYS A O 1
ATOM 943 N N . GLN A 1 113 ? -6.494 6.180 14.691 1.00 98.62 113 GLN A N 1
ATOM 944 C CA . GLN A 1 113 ? -5.093 6.090 14.283 1.00 98.62 113 GLN A CA 1
ATOM 945 C C . GLN A 1 113 ? -4.369 7.405 14.531 1.00 98.62 113 GLN A C 1
ATOM 947 O O . GLN A 1 113 ? -4.928 8.487 14.340 1.00 98.62 113 GLN A O 1
ATOM 952 N N . VAL A 1 114 ? -3.080 7.312 14.838 1.00 98.50 114 VAL A N 1
ATOM 953 C CA . VAL A 1 114 ? -2.159 8.446 14.744 1.00 98.50 114 VAL A CA 1
ATOM 954 C C . VAL A 1 114 ? -0.937 8.005 13.958 1.00 98.50 114 VAL A C 1
ATOM 956 O O . VAL A 1 114 ? -0.297 7.020 14.320 1.00 98.50 114 VAL A O 1
ATOM 959 N N . MET A 1 115 ? -0.587 8.752 12.918 1.00 98.31 115 MET A N 1
ATOM 960 C CA . MET A 1 115 ? 0.612 8.548 12.109 1.00 98.31 115 MET A CA 1
ATOM 961 C C . MET A 1 115 ? 1.480 9.801 12.141 1.00 98.31 115 MET A C 1
ATOM 963 O O . MET A 1 115 ? 0.977 10.916 12.009 1.00 98.31 115 MET A O 1
ATOM 967 N N . ASN A 1 116 ? 2.789 9.619 12.275 1.00 98.19 116 ASN A N 1
ATOM 968 C CA . ASN A 1 116 ? 3.757 10.699 12.114 1.00 98.19 116 ASN A CA 1
ATOM 969 C C . ASN A 1 116 ? 4.466 10.538 10.777 1.00 98.19 116 ASN A C 1
ATOM 971 O O . ASN A 1 116 ? 4.915 9.440 10.466 1.00 98.19 116 ASN A O 1
ATOM 975 N N . PHE A 1 117 ? 4.595 11.632 10.042 1.00 98.31 117 PHE A N 1
ATOM 976 C CA . PHE A 1 117 ? 5.310 11.753 8.784 1.00 98.31 117 PHE A CA 1
ATOM 977 C C . PHE A 1 117 ? 6.511 12.663 8.998 1.00 98.31 117 PHE A C 1
ATOM 979 O O . PHE A 1 117 ? 6.376 13.739 9.585 1.00 98.31 117 PHE A O 1
ATOM 986 N N . ASP A 1 118 ? 7.658 12.252 8.477 1.00 97.94 118 ASP A N 1
ATOM 987 C CA . ASP A 1 118 ? 8.901 13.009 8.522 1.00 97.94 118 ASP A CA 1
ATOM 988 C C . ASP A 1 118 ? 9.573 12.957 7.142 1.00 97.94 118 ASP A C 1
ATOM 990 O O . ASP A 1 118 ? 9.697 11.902 6.512 1.00 97.94 118 ASP A O 1
ATOM 994 N N . ARG A 1 119 ? 10.039 14.107 6.658 1.00 97.88 119 ARG A N 1
ATOM 995 C CA . ARG A 1 119 ? 10.879 14.202 5.466 1.00 97.88 119 ARG A CA 1
ATOM 996 C C . ARG A 1 119 ? 12.320 13.894 5.859 1.00 97.88 119 ARG A C 1
ATOM 998 O O . ARG A 1 119 ? 13.035 14.765 6.349 1.00 97.88 119 ARG A O 1
ATOM 1005 N N . SER A 1 120 ? 12.746 12.653 5.644 1.00 96.56 120 SER A N 1
ATOM 1006 C CA . SER A 1 120 ? 14.100 12.197 5.985 1.00 96.56 120 SER A CA 1
ATOM 1007 C C . SER A 1 120 ? 15.161 12.691 4.997 1.00 96.56 120 SER A C 1
ATOM 1009 O O . SER A 1 120 ? 16.327 12.828 5.359 1.00 96.56 120 SER A O 1
ATOM 1011 N N . SER A 1 121 ? 14.764 13.000 3.761 1.00 97.12 121 SER A N 1
ATOM 1012 C CA . SER A 1 121 ? 15.595 13.673 2.759 1.00 97.12 121 SER A CA 1
ATOM 1013 C C . SER A 1 121 ? 14.724 14.510 1.824 1.00 97.12 121 SER A C 1
ATOM 1015 O O . SER A 1 121 ? 13.503 14.374 1.821 1.00 97.12 121 SER A O 1
ATOM 1017 N N . THR A 1 122 ? 15.323 15.345 0.970 1.00 97.38 122 THR A N 1
ATOM 10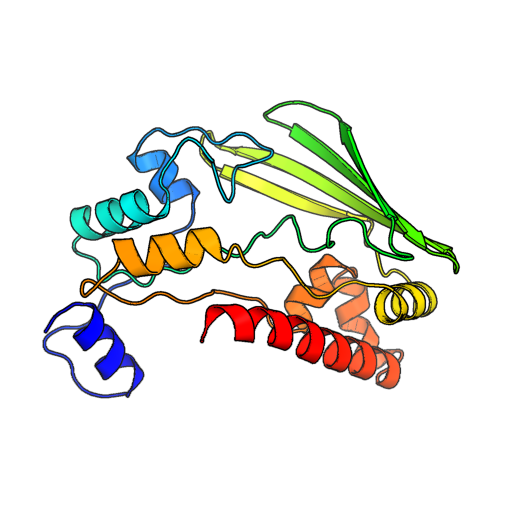18 C CA . THR A 1 122 ? 14.578 16.124 -0.039 1.00 97.38 122 THR A CA 1
ATOM 1019 C C . THR A 1 122 ? 13.563 15.274 -0.814 1.00 97.38 122 THR A C 1
ATOM 1021 O O . THR A 1 122 ? 12.449 15.734 -1.063 1.00 97.38 122 THR A O 1
ATOM 1024 N N . TYR A 1 123 ? 13.920 14.024 -1.115 1.00 97.81 123 TYR A N 1
ATOM 1025 C CA . TYR A 1 123 ? 13.185 13.126 -2.006 1.00 97.81 123 TYR A CA 1
ATOM 1026 C C . TYR A 1 123 ? 12.444 11.996 -1.285 1.00 97.81 123 TYR A C 1
ATOM 1028 O O . TYR A 1 123 ? 11.810 11.178 -1.946 1.00 97.81 123 TYR A O 1
ATOM 1036 N N . LEU A 1 124 ? 12.525 11.913 0.047 1.00 96.62 124 LEU A N 1
ATOM 1037 C CA . LEU A 1 124 ? 11.923 10.823 0.810 1.00 96.62 124 LEU A CA 1
ATOM 1038 C C . LEU A 1 124 ? 11.103 11.358 1.983 1.00 96.62 124 LEU A C 1
ATOM 1040 O O . LEU A 1 124 ? 11.617 12.018 2.887 1.00 96.62 124 LEU A O 1
ATOM 1044 N N . VAL A 1 125 ? 9.821 11.010 1.963 1.00 97.12 125 VAL A N 1
ATOM 1045 C CA . VAL A 1 125 ? 8.918 11.107 3.106 1.00 97.12 125 VAL A CA 1
ATOM 1046 C C . VAL A 1 125 ? 8.766 9.702 3.669 1.00 97.12 125 VAL A C 1
ATOM 1048 O O . VAL A 1 125 ? 8.495 8.758 2.928 1.00 97.12 125 VAL A O 1
ATOM 1051 N N . VAL A 1 126 ? 8.971 9.567 4.972 1.00 96.25 126 VAL A N 1
ATOM 1052 C CA . VAL A 1 126 ? 8.710 8.339 5.722 1.00 96.25 126 VAL A CA 1
ATOM 1053 C C . VAL A 1 126 ? 7.597 8.596 6.718 1.00 96.25 126 VAL A C 1
ATOM 1055 O O . VAL A 1 126 ? 7.340 9.741 7.094 1.00 96.25 126 VAL A O 1
ATOM 1058 N N . PHE A 1 127 ? 6.949 7.533 7.173 1.00 96.06 127 PHE A N 1
ATOM 1059 C CA . PHE A 1 127 ? 5.946 7.635 8.215 1.00 96.06 127 PHE A CA 1
ATOM 1060 C C . PHE A 1 127 ? 6.007 6.445 9.169 1.00 96.06 127 PHE A C 1
ATOM 1062 O O . PHE A 1 127 ? 6.562 5.395 8.851 1.00 96.06 127 PHE A O 1
ATOM 1069 N N . ALA A 1 128 ? 5.417 6.619 10.346 1.00 96.12 128 ALA A N 1
ATOM 1070 C CA . ALA A 1 128 ? 5.244 5.564 11.330 1.00 96.12 128 ALA A CA 1
ATOM 1071 C C . ALA A 1 128 ? 3.892 5.705 12.034 1.00 96.12 128 ALA A C 1
ATOM 1073 O O . ALA A 1 128 ? 3.515 6.802 12.463 1.00 96.12 128 ALA A O 1
ATOM 1074 N N . VAL A 1 129 ? 3.190 4.583 12.197 1.00 97.06 129 VAL A N 1
ATOM 1075 C CA . VAL A 1 129 ? 1.982 4.502 13.024 1.00 97.06 129 VAL A CA 1
ATOM 1076 C C . VAL A 1 129 ? 2.395 4.567 14.500 1.00 97.06 129 VAL A C 1
ATOM 1078 O O . VAL A 1 129 ? 3.266 3.829 14.960 1.00 97.06 129 VAL A O 1
ATOM 1081 N N . ARG A 1 130 ? 1.808 5.506 15.242 1.00 97.12 130 ARG A N 1
ATOM 1082 C CA . ARG A 1 130 ? 2.028 5.728 16.682 1.00 97.12 130 ARG A CA 1
ATOM 1083 C C . ARG A 1 130 ? 0.883 5.201 17.528 1.00 97.12 130 ARG A C 1
ATOM 1085 O O . ARG A 1 130 ? 1.116 4.708 18.625 1.00 97.12 130 ARG A O 1
ATOM 1092 N N . GLU A 1 131 ? -0.333 5.319 17.015 1.00 98.19 131 GLU A N 1
ATOM 1093 C CA . GLU A 1 131 ? -1.537 4.762 17.616 1.00 98.19 131 GLU A CA 1
ATOM 1094 C C . GLU A 1 131 ? -2.290 3.986 16.538 1.00 98.19 131 GLU A C 1
ATOM 1096 O O . GLU A 1 131 ? -2.432 4.469 15.415 1.00 98.19 131 GLU A O 1
ATOM 1101 N N . TYR A 1 132 ? -2.741 2.788 16.889 1.00 98.38 132 TYR A N 1
ATOM 1102 C CA . TYR A 1 132 ? -3.312 1.798 15.982 1.00 98.38 132 TYR A CA 1
ATOM 1103 C C . TYR A 1 132 ? -4.841 1.733 16.132 1.00 98.38 132 TYR A C 1
ATOM 1105 O O . TYR A 1 132 ? -5.352 1.946 17.238 1.00 98.38 132 TYR A O 1
ATOM 1113 N N . LEU A 1 133 ? -5.566 1.431 15.044 1.00 97.81 133 LEU A N 1
ATOM 1114 C CA . LEU A 1 133 ? -7.035 1.302 15.063 1.00 97.81 133 LEU A CA 1
ATOM 1115 C C . LEU A 1 133 ? -7.490 0.150 15.962 1.00 97.81 133 LEU A C 1
ATOM 1117 O O . LEU A 1 133 ? -8.414 0.319 16.748 1.00 97.81 133 LEU A O 1
ATOM 1121 N N . ILE A 1 134 ? -6.831 -1.000 15.833 1.00 98.50 134 ILE A N 1
ATOM 1122 C CA . ILE A 1 134 ? -7.172 -2.267 16.469 1.00 98.50 134 ILE A CA 1
ATOM 1123 C C . ILE A 1 134 ? -6.227 -2.486 17.647 1.00 98.50 134 ILE A C 1
ATOM 1125 O O . ILE A 1 134 ? -5.115 -3.001 17.500 1.00 98.50 134 ILE A O 1
ATOM 1129 N N . LYS A 1 135 ? -6.671 -2.087 18.838 1.00 98.00 135 LYS A N 1
ATOM 1130 C CA . LYS A 1 135 ? -5.934 -2.295 20.093 1.00 98.00 135 LYS A CA 1
ATOM 1131 C C . LYS A 1 135 ? -6.461 -3.529 20.822 1.00 98.00 135 LYS A C 1
ATOM 1133 O O . LYS A 1 135 ? -5.702 -4.258 21.453 1.00 98.00 135 LYS A O 1
ATOM 1138 N N . THR A 1 136 ? -7.754 -3.792 20.677 1.00 97.50 136 THR A N 1
ATOM 1139 C CA . THR A 1 136 ? -8.487 -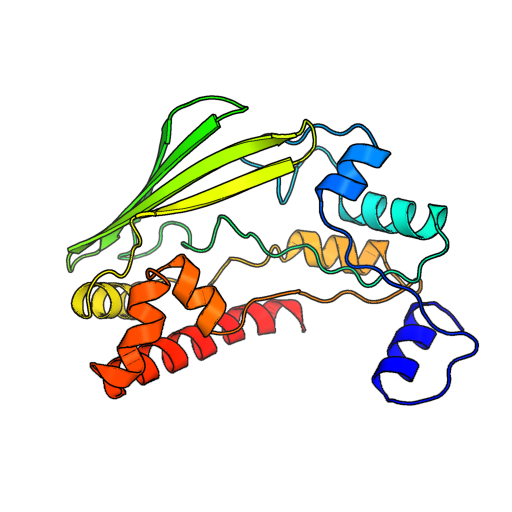4.864 21.348 1.00 97.50 136 THR A CA 1
ATOM 1140 C C . THR A 1 136 ? -9.303 -5.697 20.361 1.00 97.50 136 THR A C 1
ATOM 1142 O O . THR A 1 136 ? -9.528 -5.300 19.217 1.00 97.50 136 THR A O 1
ATOM 1145 N N . LYS A 1 137 ? -9.816 -6.838 20.832 1.00 97.50 137 LYS A N 1
ATOM 1146 C CA . LYS A 1 137 ? -10.761 -7.667 20.075 1.00 97.50 137 LYS A CA 1
ATOM 1147 C C . LYS A 1 137 ? -12.030 -6.908 19.675 1.00 97.50 137 LYS A C 1
ATOM 1149 O O . LYS A 1 137 ? -12.455 -7.008 18.533 1.00 97.50 137 LYS A O 1
ATOM 1154 N N . LYS A 1 138 ? -12.573 -6.075 20.571 1.00 98.31 138 LYS A N 1
ATOM 1155 C CA . LYS A 1 138 ? -13.743 -5.233 20.275 1.00 98.31 138 LYS A CA 1
ATOM 1156 C C . LYS A 1 138 ? -13.468 -4.258 19.126 1.00 98.31 138 LYS A C 1
ATOM 1158 O O . LYS A 1 138 ? -14.328 -4.054 18.277 1.00 98.31 138 LYS A O 1
ATOM 1163 N N . ASP A 1 139 ? -12.270 -3.676 19.080 1.00 98.69 139 ASP A N 1
ATOM 1164 C CA . ASP A 1 139 ? -11.891 -2.780 17.983 1.00 98.69 139 ASP A CA 1
ATOM 1165 C C . ASP A 1 139 ? -11.865 -3.526 16.643 1.00 98.69 139 ASP A C 1
ATOM 1167 O O . ASP A 1 139 ? -12.332 -2.999 15.634 1.00 98.69 139 ASP A O 1
ATOM 1171 N N . PHE A 1 140 ? -11.363 -4.769 16.634 1.00 98.62 140 PHE A N 1
ATOM 1172 C CA . PHE A 1 140 ? -11.405 -5.624 15.448 1.00 98.62 140 PHE A CA 1
ATOM 1173 C C . PHE A 1 140 ? -12.837 -5.990 15.053 1.00 98.62 140 PHE A C 1
ATOM 1175 O O . PHE A 1 140 ? -13.160 -5.923 13.874 1.00 98.62 140 PHE A O 1
ATOM 1182 N N . GLU A 1 141 ? -13.710 -6.323 16.004 1.00 98.56 141 GLU A N 1
ATOM 1183 C CA . GLU A 1 141 ? -15.121 -6.625 15.727 1.00 98.56 141 GLU A CA 1
ATOM 1184 C C . GLU A 1 141 ? -15.836 -5.427 15.074 1.00 98.56 141 GLU A C 1
ATOM 1186 O O . GLU A 1 141 ? -16.552 -5.597 14.086 1.00 98.56 141 GLU A O 1
ATOM 1191 N N . ILE A 1 142 ? -15.592 -4.205 15.567 1.00 98.62 142 ILE A N 1
ATOM 1192 C CA . ILE A 1 142 ? -16.094 -2.963 14.954 1.00 98.62 142 ILE A CA 1
ATOM 1193 C C . ILE A 1 142 ? -15.520 -2.797 13.544 1.00 98.62 142 ILE A C 1
ATOM 1195 O O . ILE A 1 142 ? -16.268 -2.556 12.594 1.00 98.62 142 ILE A O 1
ATOM 1199 N N . PHE A 1 143 ? -14.200 -2.942 13.398 1.00 98.62 143 PHE A N 1
ATOM 1200 C CA . PHE A 1 143 ? -13.519 -2.817 12.113 1.00 98.62 143 PHE A CA 1
ATOM 1201 C C . PHE A 1 143 ? -14.086 -3.806 11.090 1.00 98.62 143 PHE A C 1
ATOM 1203 O O . PHE A 1 143 ? -14.554 -3.394 10.036 1.00 98.62 143 PHE A O 1
ATOM 1210 N N . ALA A 1 144 ? -14.122 -5.096 11.417 1.00 98.38 144 ALA A N 1
ATOM 1211 C CA . ALA A 1 144 ? -14.579 -6.155 10.527 1.00 98.38 144 ALA A CA 1
ATOM 1212 C C . ALA A 1 144 ? -16.056 -6.008 10.130 1.00 98.38 144 ALA A C 1
ATOM 1214 O O . ALA A 1 144 ? -16.434 -6.372 9.016 1.00 98.38 144 ALA A O 1
ATOM 1215 N N . LYS A 1 145 ? -16.889 -5.452 11.019 1.00 98.50 145 LYS A N 1
ATOM 1216 C CA . LYS A 1 145 ? -18.317 -5.225 10.767 1.00 98.50 145 LYS A CA 1
ATOM 1217 C C . LYS A 1 145 ? -18.587 -4.056 9.820 1.00 98.50 145 LYS A C 1
ATOM 1219 O O . 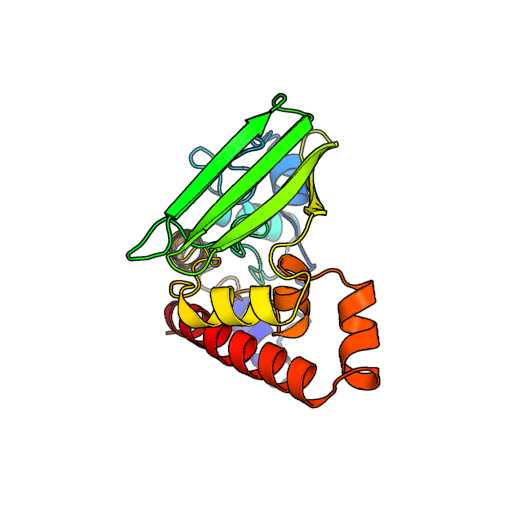LYS A 1 145 ? -19.532 -4.137 9.035 1.00 98.50 145 LYS A O 1
ATOM 1224 N N . TYR A 1 146 ? -17.805 -2.978 9.908 1.00 98.56 146 TYR A N 1
ATOM 1225 C CA . TYR A 1 146 ? -18.128 -1.711 9.239 1.00 98.56 146 TYR A CA 1
ATOM 1226 C C . TYR A 1 146 ? -17.131 -1.268 8.167 1.00 98.56 146 TYR A C 1
ATOM 1228 O O . TYR A 1 146 ? -17.483 -0.401 7.367 1.00 98.56 146 TYR A O 1
ATOM 1236 N N . VAL A 1 147 ? -15.914 -1.821 8.118 1.00 98.12 147 VAL A N 1
ATOM 1237 C CA . VAL A 1 147 ? -14.894 -1.359 7.169 1.00 98.12 147 VAL A CA 1
ATOM 1238 C C . VAL A 1 147 ? -15.370 -1.549 5.719 1.00 98.12 147 VAL A C 1
ATOM 1240 O O . VAL A 1 147 ? -15.795 -2.645 5.335 1.00 98.12 147 VAL A O 1
ATOM 1243 N N . PRO A 1 148 ? -15.292 -0.505 4.875 1.00 97.62 148 PRO A N 1
ATOM 1244 C CA . PRO A 1 148 ? -15.565 -0.630 3.449 1.00 97.62 148 PRO A CA 1
ATOM 1245 C C . PRO A 1 148 ? -14.562 -1.566 2.757 1.00 97.62 148 PRO A C 1
ATOM 1247 O O . PRO A 1 148 ? -13.535 -1.923 3.337 1.00 97.62 148 PRO A O 1
ATOM 1250 N N . PRO A 1 149 ? -14.795 -1.950 1.490 1.00 95.75 149 PRO A N 1
ATOM 1251 C CA . PRO A 1 149 ? -13.786 -2.647 0.698 1.00 95.75 149 PRO A CA 1
ATOM 1252 C C . PRO A 1 149 ? -12.441 -1.905 0.691 1.00 95.75 149 PRO A C 1
ATOM 1254 O O . PRO A 1 149 ? -12.406 -0.674 0.648 1.00 95.75 149 PRO A O 1
ATOM 1257 N N . ALA A 1 150 ? -11.343 -2.663 0.713 1.00 93.88 150 ALA A N 1
ATOM 1258 C CA . ALA A 1 150 ? -9.993 -2.121 0.632 1.00 93.88 150 ALA A CA 1
ATOM 1259 C C . ALA A 1 150 ? -9.814 -1.227 -0.607 1.00 93.88 150 ALA A C 1
ATOM 1261 O O . ALA A 1 150 ? -10.334 -1.537 -1.679 1.00 93.88 150 ALA A O 1
ATOM 1262 N N . LYS A 1 151 ? -9.067 -0.126 -0.444 1.00 91.94 151 LYS A N 1
ATOM 1263 C CA . LYS A 1 151 ? -8.750 0.853 -1.501 1.00 91.94 151 LYS A CA 1
ATOM 1264 C C . LYS A 1 151 ? -7.316 1.395 -1.413 1.00 91.94 151 LYS A C 1
ATOM 1266 O O . LYS A 1 151 ? -7.070 2.571 -1.640 1.00 91.94 151 LYS A O 1
ATOM 1271 N N . PHE A 1 152 ? -6.364 0.544 -1.044 1.00 91.25 152 PHE A N 1
ATOM 1272 C CA . PHE A 1 152 ? -4.968 0.947 -0.843 1.00 91.25 152 PHE A CA 1
ATOM 1273 C C . PHE A 1 152 ? -4.067 0.703 -2.066 1.00 91.25 152 PHE A C 1
ATOM 1275 O O . PHE A 1 152 ? -2.861 0.902 -1.973 1.00 91.25 152 PHE A O 1
ATOM 1282 N N . ILE A 1 153 ? -4.596 0.254 -3.208 1.00 93.25 153 ILE A N 1
ATOM 1283 C CA . ILE A 1 153 ? -3.861 0.171 -4.478 1.00 93.25 153 ILE A CA 1
ATOM 1284 C C . ILE A 1 153 ? -4.364 1.274 -5.406 1.00 93.25 153 ILE A C 1
ATOM 1286 O O . ILE A 1 153 ? -5.550 1.350 -5.731 1.00 93.25 153 ILE A O 1
ATOM 1290 N N . ASP A 1 154 ? -3.438 2.090 -5.896 1.00 92.19 154 ASP A N 1
ATOM 1291 C CA . ASP A 1 154 ? -3.730 3.102 -6.900 1.00 92.19 154 ASP A CA 1
ATOM 1292 C C . ASP A 1 154 ? -3.910 2.455 -8.281 1.00 92.19 154 ASP A C 1
ATOM 1294 O O . ASP A 1 154 ? -2.963 2.236 -9.045 1.00 92.19 154 ASP A O 1
ATOM 1298 N N . CYS A 1 155 ? -5.159 2.119 -8.596 1.00 91.38 155 CYS A N 1
ATOM 1299 C CA . CYS A 1 155 ? -5.529 1.458 -9.843 1.00 91.38 155 CYS A CA 1
ATOM 1300 C C . CYS A 1 155 ? -5.232 2.323 -11.079 1.00 91.38 155 CYS A C 1
ATOM 1302 O O . CYS A 1 155 ? -4.882 1.785 -12.134 1.00 91.38 155 CYS A O 1
ATOM 1304 N N . GLU A 1 156 ? -5.328 3.650 -10.964 1.00 91.06 156 GLU A N 1
ATOM 1305 C CA . GLU A 1 156 ? -5.035 4.562 -12.070 1.00 91.06 156 GLU A CA 1
ATOM 1306 C C . GLU A 1 156 ? -3.536 4.608 -12.355 1.00 91.06 156 GLU A C 1
ATOM 1308 O O . GLU A 1 156 ? -3.114 4.481 -13.509 1.00 91.06 156 GLU A O 1
ATOM 1313 N N . GLN A 1 157 ? -2.715 4.697 -11.307 1.00 91.62 157 GLN A N 1
ATOM 1314 C CA . GLN A 1 157 ? -1.266 4.594 -11.427 1.00 91.62 157 GLN A CA 1
ATOM 1315 C C . GLN A 1 157 ? -0.858 3.237 -12.006 1.00 91.62 157 GLN A C 1
ATOM 1317 O O . GLN A 1 157 ? 0.063 3.179 -12.821 1.00 91.62 157 GLN A O 1
ATOM 1322 N N . MET A 1 158 ? -1.554 2.147 -11.663 1.00 93.12 158 MET A N 1
ATOM 1323 C CA . MET A 1 158 ? -1.288 0.828 -12.254 1.00 93.12 158 MET A CA 1
ATOM 1324 C C . MET A 1 158 ? -1.638 0.774 -13.736 1.00 93.12 158 MET A C 1
ATOM 1326 O O . MET A 1 158 ? -0.881 0.194 -14.517 1.00 93.12 158 MET A O 1
ATOM 1330 N N . ALA A 1 159 ? -2.728 1.413 -14.158 1.00 92.81 159 ALA A N 1
ATOM 1331 C CA . ALA A 1 159 ? -3.056 1.540 -15.574 1.00 92.81 159 ALA A CA 1
ATOM 1332 C C . ALA A 1 159 ? -1.992 2.357 -16.332 1.00 92.81 159 ALA A C 1
ATOM 1334 O O . ALA A 1 159 ? -1.528 1.926 -17.394 1.00 92.81 159 ALA A O 1
ATOM 1335 N N . ARG A 1 160 ? -1.538 3.485 -15.763 1.00 94.38 160 ARG A N 1
ATOM 1336 C CA . ARG A 1 160 ? -0.440 4.298 -16.320 1.00 94.38 160 ARG A CA 1
ATOM 1337 C C . ARG A 1 160 ? 0.863 3.504 -16.411 1.00 94.38 160 ARG A C 1
ATOM 1339 O O . ARG A 1 160 ? 1.487 3.480 -17.469 1.00 94.38 160 ARG A O 1
ATOM 1346 N N . ALA A 1 161 ? 1.226 2.773 -15.358 1.00 95.12 161 ALA A N 1
ATOM 1347 C CA . ALA A 1 161 ? 2.406 1.913 -15.330 1.00 95.12 161 ALA A CA 1
ATOM 1348 C C . ALA A 1 161 ? 2.344 0.807 -16.392 1.00 95.12 161 ALA A C 1
ATOM 1350 O O . ALA A 1 161 ? 3.314 0.611 -17.121 1.00 95.12 161 ALA A O 1
ATOM 1351 N N . LYS A 1 162 ? 1.198 0.123 -16.547 1.00 95.31 162 LYS A N 1
ATOM 1352 C CA . LYS A 1 162 ? 1.002 -0.900 -17.596 1.00 95.31 162 LYS A CA 1
ATOM 1353 C C . LYS A 1 162 ? 1.260 -0.316 -18.991 1.00 95.31 162 LYS A C 1
ATOM 1355 O O . LYS A 1 162 ? 1.919 -0.967 -19.803 1.00 95.31 162 LYS A O 1
ATOM 1360 N N . LYS A 1 163 ? 0.789 0.911 -19.248 1.00 96.69 163 LYS A N 1
ATOM 1361 C CA . LYS A 1 163 ? 1.011 1.627 -20.513 1.00 96.69 163 LYS A CA 1
ATOM 1362 C C . LYS A 1 163 ? 2.475 2.037 -20.702 1.00 96.69 163 LYS A C 1
ATOM 1364 O O . LYS A 1 163 ? 3.035 1.743 -21.753 1.00 96.69 163 LYS A O 1
ATOM 1369 N N . ALA A 1 164 ? 3.089 2.679 -19.707 1.00 97.38 164 ALA A N 1
ATOM 1370 C CA . ALA A 1 164 ? 4.462 3.181 -19.792 1.00 97.38 164 ALA A CA 1
ATOM 1371 C C . ALA A 1 164 ? 5.493 2.048 -19.934 1.00 97.38 164 ALA A C 1
ATOM 1373 O O . ALA A 1 164 ? 6.432 2.150 -20.723 1.00 97.38 164 ALA A O 1
ATOM 1374 N N . VAL A 1 165 ? 5.309 0.945 -19.199 1.00 97.56 165 VAL A N 1
ATOM 1375 C CA . VAL A 1 165 ? 6.221 -0.209 -19.227 1.00 97.56 165 VAL A CA 1
ATOM 1376 C C . VAL A 1 165 ? 6.139 -0.962 -20.557 1.00 97.56 165 VAL A C 1
ATOM 1378 O O . VAL A 1 165 ? 7.175 -1.355 -21.094 1.00 97.56 165 VAL A O 1
ATOM 1381 N N . GLY A 1 166 ? 4.936 -1.181 -21.104 1.00 96.88 166 GLY A N 1
ATOM 1382 C CA . GLY A 1 166 ? 4.754 -1.869 -22.387 1.00 96.88 166 GLY A CA 1
ATOM 1383 C C . GLY A 1 166 ? 5.533 -3.190 -22.476 1.00 96.88 166 GLY A C 1
ATOM 1384 O O . GLY A 1 166 ? 5.529 -3.996 -21.541 1.00 96.88 166 GLY A O 1
ATOM 1385 N N . ASP A 1 167 ? 6.241 -3.411 -23.584 1.00 97.62 167 ASP A N 1
ATOM 1386 C CA . ASP A 1 167 ? 7.080 -4.602 -23.790 1.00 97.62 167 ASP A CA 1
ATOM 1387 C C . ASP A 1 167 ? 8.456 -4.521 -23.112 1.00 97.62 167 ASP A C 1
ATOM 1389 O O . ASP A 1 167 ? 9.197 -5.509 -23.080 1.00 97.62 167 ASP A O 1
ATOM 1393 N N . LYS A 1 168 ? 8.812 -3.374 -22.521 1.00 97.44 168 LYS A N 1
ATOM 1394 C CA . LYS A 1 168 ? 10.096 -3.222 -21.826 1.00 97.44 168 LYS A CA 1
ATOM 1395 C C . LYS A 1 168 ? 10.162 -4.066 -20.557 1.00 97.44 168 LYS A C 1
ATOM 1397 O O . LYS A 1 168 ? 11.256 -4.436 -20.159 1.00 97.44 168 LYS A O 1
ATOM 1402 N N . GLY A 1 169 ? 9.032 -4.434 -19.954 1.00 97.25 169 GLY A N 1
ATOM 1403 C CA . GLY A 1 169 ? 9.044 -5.225 -18.728 1.00 97.25 169 GLY A CA 1
ATOM 1404 C C . GLY A 1 169 ? 7.672 -5.652 -18.219 1.00 97.25 169 GLY A C 1
ATOM 1405 O O . GLY A 1 169 ? 6.762 -5.924 -19.004 1.00 97.25 169 GLY A O 1
ATOM 1406 N N . LEU A 1 170 ? 7.540 -5.757 -16.898 1.00 96.50 170 LEU A N 1
ATOM 1407 C CA . LEU A 1 170 ? 6.334 -6.216 -16.208 1.00 96.50 170 LEU A CA 1
ATOM 1408 C C . LEU A 1 170 ? 5.885 -5.207 -15.148 1.00 96.50 170 LEU A C 1
ATOM 1410 O O . LEU A 1 170 ? 6.684 -4.439 -14.618 1.00 96.50 170 LEU A O 1
ATOM 1414 N N . VAL A 1 171 ? 4.597 -5.247 -14.818 1.00 94.75 171 VAL A N 1
ATOM 1415 C CA . VAL A 1 171 ? 4.017 -4.507 -13.694 1.00 94.75 171 VAL A CA 1
ATOM 1416 C C . VAL A 1 171 ? 3.584 -5.513 -12.641 1.00 94.75 171 VAL A C 1
ATOM 1418 O O . VAL A 1 171 ? 2.900 -6.487 -12.953 1.00 94.75 171 VAL A O 1
ATOM 1421 N N . ASN A 1 172 ? 3.992 -5.271 -11.404 1.00 89.25 172 ASN A N 1
ATOM 1422 C CA . ASN A 1 172 ? 3.636 -6.034 -10.226 1.00 89.25 172 ASN A CA 1
ATOM 1423 C C . ASN A 1 172 ? 3.043 -5.076 -9.196 1.00 89.25 172 ASN A C 1
ATOM 1425 O O . ASN A 1 172 ? 3.680 -4.103 -8.805 1.00 89.25 172 ASN A O 1
ATOM 1429 N N . VAL A 1 173 ? 1.852 -5.379 -8.700 1.00 77.62 173 VAL A N 1
ATOM 1430 C CA . VAL A 1 173 ? 1.329 -4.669 -7.538 1.00 77.62 173 VAL A CA 1
ATOM 1431 C C . VAL A 1 173 ? 2.006 -5.276 -6.316 1.00 77.62 173 VAL A C 1
ATOM 1433 O O . VAL A 1 173 ? 1.598 -6.339 -5.851 1.00 77.62 173 VAL A O 1
ATOM 1436 N N . ALA A 1 174 ? 3.069 -4.642 -5.817 1.00 80.38 174 ALA A N 1
ATOM 1437 C CA . ALA A 1 174 ? 3.777 -5.095 -4.620 1.00 80.38 174 ALA A CA 1
ATOM 1438 C C . ALA A 1 174 ? 2.928 -4.848 -3.361 1.00 80.38 174 ALA A C 1
ATOM 1440 O O . ALA A 1 174 ? 3.198 -3.949 -2.569 1.00 80.38 174 ALA A O 1
ATOM 1441 N N . THR A 1 175 ? 1.856 -5.623 -3.220 1.00 84.81 175 THR A N 1
ATOM 1442 C CA . THR A 1 175 ? 0.917 -5.552 -2.104 1.00 84.81 175 THR A CA 1
ATOM 1443 C C . THR A 1 175 ? 1.417 -6.328 -0.886 1.00 84.81 175 THR A C 1
ATOM 1445 O O . THR A 1 175 ? 2.361 -7.119 -0.955 1.00 84.81 175 THR A O 1
ATOM 1448 N N . HIS A 1 176 ? 0.766 -6.105 0.248 1.00 89.50 176 HIS A N 1
ATOM 1449 C CA . HIS A 1 176 ? 1.039 -6.791 1.500 1.00 89.50 176 HIS A CA 1
ATOM 1450 C C . HIS A 1 176 ? 0.222 -8.078 1.645 1.00 89.50 176 HIS A C 1
ATOM 1452 O O . HIS A 1 176 ? -0.946 -8.155 1.267 1.00 89.50 176 HIS A O 1
ATOM 1458 N N . GLY A 1 177 ? 0.837 -9.089 2.265 1.00 92.94 177 GLY A N 1
ATOM 1459 C CA . GLY A 1 177 ? 0.093 -10.210 2.837 1.00 92.94 177 GLY A CA 1
ATOM 1460 C C . GLY A 1 177 ? -0.690 -9.780 4.083 1.00 92.94 177 GLY A C 1
ATOM 1461 O O . GLY A 1 177 ? -0.426 -8.719 4.651 1.00 92.94 177 GLY A O 1
ATOM 1462 N N . ALA A 1 178 ? -1.611 -10.633 4.543 1.00 96.12 178 ALA A N 1
ATOM 1463 C CA . ALA A 1 178 ? -2.501 -10.342 5.673 1.00 96.12 178 ALA A CA 1
ATOM 1464 C C . ALA A 1 178 ? -1.758 -9.834 6.923 1.00 96.12 178 ALA A C 1
ATOM 1466 O O . ALA A 1 178 ? -2.185 -8.852 7.520 1.00 96.12 178 ALA A O 1
ATOM 1467 N N . PHE A 1 179 ? -0.603 -10.425 7.253 1.00 96.94 179 PHE A N 1
ATOM 1468 C CA . PHE A 1 179 ? 0.233 -9.987 8.374 1.00 96.94 179 PHE A CA 1
ATOM 1469 C C . PHE A 1 179 ? 0.699 -8.529 8.222 1.00 96.94 179 PHE A C 1
ATOM 1471 O O . PHE A 1 179 ? 0.447 -7.697 9.085 1.00 96.94 179 PHE A O 1
ATOM 1478 N N . ASN A 1 180 ? 1.324 -8.173 7.097 1.00 94.75 180 ASN A N 1
ATOM 1479 C CA . ASN A 1 180 ? 1.832 -6.811 6.896 1.00 94.75 180 ASN A CA 1
ATOM 1480 C C . ASN A 1 180 ? 0.708 -5.770 6.796 1.00 94.75 180 ASN A C 1
ATOM 1482 O O . ASN A 1 180 ? 0.923 -4.610 7.154 1.00 94.75 180 ASN A O 1
ATOM 1486 N N . THR A 1 181 ? -0.482 -6.175 6.340 1.00 95.50 181 THR A N 1
ATOM 1487 C CA . THR A 1 181 ? -1.670 -5.317 6.378 1.00 95.50 181 THR A CA 1
ATOM 1488 C C . THR A 1 181 ? -2.217 -5.169 7.793 1.00 95.50 181 THR A C 1
ATOM 1490 O O . THR A 1 181 ? -2.520 -4.047 8.190 1.00 95.50 181 THR A O 1
ATOM 1493 N N . LEU A 1 182 ? -2.274 -6.242 8.595 1.00 97.00 182 LEU A N 1
ATOM 1494 C CA . LEU A 1 182 ? -2.686 -6.151 10.001 1.00 97.00 182 LEU A CA 1
ATOM 1495 C C . LEU A 1 182 ? -1.781 -5.196 10.774 1.00 97.00 182 LEU A C 1
ATOM 1497 O O . LEU A 1 182 ? -2.282 -4.397 11.554 1.00 97.00 182 LEU A O 1
ATOM 1501 N N . ASN A 1 183 ? -0.480 -5.195 10.479 1.00 96.25 183 ASN A N 1
ATOM 1502 C CA . ASN A 1 183 ? 0.491 -4.300 11.110 1.00 96.25 183 ASN A CA 1
ATOM 1503 C C . ASN A 1 183 ? 0.265 -2.805 10.803 1.00 96.25 183 ASN A C 1
ATOM 1505 O O . ASN A 1 183 ? 0.882 -1.943 11.416 1.00 96.25 183 ASN A O 1
ATOM 1509 N N . GLN A 1 184 ? -0.616 -2.458 9.861 1.00 95.88 184 GLN A N 1
ATOM 1510 C CA . GLN A 1 184 ? -1.054 -1.066 9.675 1.00 95.88 184 GLN A CA 1
ATOM 1511 C C . GLN A 1 184 ? -2.148 -0.672 10.675 1.00 95.88 184 GLN A C 1
ATOM 1513 O O . GLN A 1 184 ? -2.340 0.509 10.974 1.00 95.88 184 GLN A O 1
ATOM 1518 N N . PHE A 1 185 ? -2.863 -1.659 11.212 1.00 97.56 185 PHE A N 1
ATOM 1519 C CA . PHE A 1 185 ? -4.025 -1.473 12.071 1.00 97.56 185 PHE A CA 1
ATOM 1520 C C . PHE A 1 185 ? -3.816 -1.945 13.504 1.00 97.56 185 PHE A C 1
ATOM 1522 O O . PHE A 1 185 ? -4.540 -1.462 14.363 1.00 97.56 185 PHE A O 1
ATOM 1529 N N . ARG A 1 186 ? -2.852 -2.828 13.771 1.00 98.06 186 ARG A N 1
ATOM 1530 C CA . ARG A 1 186 ? -2.500 -3.371 15.087 1.00 98.06 186 ARG A CA 1
ATOM 1531 C C . ARG A 1 186 ? -0.992 -3.297 15.290 1.00 98.06 186 ARG A C 1
ATOM 1533 O O . ARG A 1 186 ? -0.223 -3.410 14.342 1.00 98.06 186 ARG A O 1
ATOM 1540 N N . LYS A 1 187 ? -0.581 -3.085 16.535 1.00 97.94 187 LYS A N 1
ATOM 1541 C CA . LYS A 1 187 ? 0.822 -2.952 16.911 1.00 97.94 187 LYS A CA 1
ATOM 1542 C C . LYS A 1 187 ? 1.559 -4.286 16.735 1.00 97.94 187 LYS A C 1
ATOM 1544 O O . LYS A 1 187 ? 1.057 -5.323 17.161 1.00 97.94 187 LYS A O 1
ATOM 1549 N N . LEU A 1 188 ? 2.756 -4.247 16.143 1.00 97.12 188 LEU A N 1
ATOM 1550 C CA . LEU A 1 188 ? 3.535 -5.446 15.815 1.00 97.12 188 LEU A CA 1
ATOM 1551 C C . LEU A 1 188 ? 3.791 -6.344 17.030 1.00 97.12 188 LEU A C 1
ATOM 1553 O O . LEU A 1 188 ? 3.678 -7.559 16.925 1.00 97.12 188 LEU A O 1
ATOM 1557 N N . GLU A 1 189 ? 4.144 -5.765 18.174 1.00 97.25 189 GLU A N 1
ATOM 1558 C CA . GLU A 1 189 ? 4.437 -6.522 19.391 1.00 97.25 189 GLU A CA 1
ATOM 1559 C C . GLU A 1 189 ? 3.222 -7.323 19.863 1.00 97.25 189 GLU A C 1
ATOM 1561 O O . GLU A 1 189 ? 3.373 -8.489 20.217 1.00 97.25 189 GLU A O 1
ATOM 1566 N N . ASP A 1 190 ? 2.027 -6.735 19.780 1.00 97.19 190 ASP A N 1
ATOM 1567 C CA . ASP A 1 190 ? 0.784 -7.424 20.123 1.00 97.19 190 ASP A CA 1
ATOM 1568 C C . ASP A 1 190 ? 0.504 -8.533 19.097 1.00 97.19 190 ASP A C 1
ATOM 1570 O O . ASP A 1 190 ? 0.229 -9.669 19.466 1.00 97.19 190 ASP A O 1
ATOM 1574 N N . MET A 1 191 ? 0.693 -8.254 17.801 1.00 96.19 191 MET A N 1
ATOM 1575 C CA . MET A 1 191 ? 0.524 -9.253 16.736 1.00 96.19 191 MET A CA 1
ATOM 1576 C C . MET A 1 191 ? 1.446 -10.464 16.861 1.00 96.19 191 MET A C 1
ATOM 1578 O O . MET A 1 191 ? 1.070 -11.568 16.473 1.00 96.19 191 MET A O 1
ATOM 1582 N N . MET A 1 192 ? 2.671 -10.264 17.348 1.00 97.44 192 MET A N 1
ATOM 1583 C CA . MET A 1 192 ? 3.618 -11.355 17.576 1.00 97.44 192 MET A CA 1
ATOM 1584 C C . MET A 1 192 ? 3.208 -12.226 18.771 1.00 97.44 192 MET A C 1
ATOM 1586 O O . MET A 1 192 ? 3.603 -13.391 18.826 1.00 97.44 192 MET A O 1
ATOM 1590 N N . MET A 1 193 ? 2.416 -11.682 19.701 1.00 97.94 193 MET A N 1
ATOM 1591 C CA . MET A 1 193 ? 1.918 -12.382 20.888 1.00 97.94 193 MET A CA 1
ATOM 1592 C C . MET A 1 193 ? 0.523 -12.985 20.696 1.00 97.94 193 MET A C 1
ATOM 1594 O O . MET A 1 193 ? 0.246 -14.024 21.292 1.00 97.94 193 MET A O 1
ATOM 1598 N N . ASP A 1 194 ? -0.318 -12.418 19.826 1.00 97.25 194 ASP A N 1
ATOM 1599 C CA . ASP A 1 194 ? -1.693 -12.880 19.585 1.00 97.25 194 ASP A CA 1
ATOM 1600 C C . ASP A 1 194 ? -1.816 -14.399 19.347 1.00 97.25 194 ASP A C 1
ATOM 1602 O O . ASP A 1 194 ? -2.694 -15.003 19.956 1.00 97.25 194 ASP A O 1
ATOM 1606 N N . PRO A 1 195 ? -0.955 -15.082 18.556 1.00 97.56 195 PRO A N 1
ATOM 1607 C CA . PRO A 1 195 ? -1.064 -16.534 18.370 1.00 97.56 195 PRO A CA 1
ATOM 1608 C C . PRO A 1 195 ? -0.866 -17.343 19.659 1.00 97.56 195 PRO A C 1
ATOM 1610 O O . PRO A 1 195 ? -1.327 -18.479 19.751 1.00 97.56 195 PRO A O 1
ATOM 1613 N N . MET A 1 196 ? -0.134 -16.778 20.623 1.00 98.00 196 MET A N 1
ATOM 1614 C CA . MET A 1 196 ? 0.170 -17.402 21.911 1.00 98.00 196 MET A CA 1
ATOM 1615 C C . MET A 1 196 ? -0.893 -17.075 22.963 1.00 98.00 196 MET A C 1
ATOM 1617 O O . MET A 1 196 ? -1.153 -17.902 23.834 1.00 98.00 196 MET A O 1
ATOM 1621 N N . GLU A 1 197 ? -1.484 -15.881 22.894 1.00 97.38 197 GLU A N 1
ATOM 1622 C CA . GLU A 1 197 ? -2.501 -15.407 23.839 1.00 97.38 197 GLU A CA 1
ATOM 1623 C C . GLU A 1 197 ? -3.916 -15.867 23.457 1.00 97.38 197 GLU A C 1
ATOM 1625 O O . GLU A 1 197 ? -4.656 -16.359 24.308 1.00 97.38 197 GLU A O 1
ATOM 1630 N N . ASP A 1 198 ? -4.282 -15.741 22.180 1.00 97.88 198 ASP A N 1
ATOM 1631 C CA . ASP A 1 198 ? -5.562 -16.169 21.611 1.00 97.88 198 ASP A CA 1
ATOM 1632 C C . ASP A 1 198 ? -5.388 -16.493 20.114 1.00 97.88 198 ASP A C 1
ATOM 1634 O O . ASP A 1 198 ? -5.607 -15.670 19.220 1.00 97.88 198 ASP A O 1
ATOM 1638 N N . GLU A 1 199 ? -5.008 -17.741 19.834 1.00 97.88 199 GLU A N 1
ATOM 1639 C CA . GLU A 1 199 ? -4.835 -18.248 18.467 1.00 97.88 199 GLU A CA 1
ATOM 1640 C C . GLU A 1 199 ? -6.095 -18.071 17.609 1.00 97.88 199 GLU A C 1
ATOM 1642 O O . GLU A 1 199 ? -5.998 -17.776 16.417 1.00 97.88 199 GLU A O 1
ATOM 1647 N N . GLY A 1 200 ? -7.279 -18.223 18.213 1.00 98.25 200 GLY A N 1
ATOM 1648 C CA . GLY A 1 200 ? -8.553 -18.093 17.515 1.00 98.25 200 GLY A CA 1
ATOM 1649 C C . GLY A 1 200 ? -8.760 -16.673 17.002 1.00 98.25 200 GLY A C 1
ATOM 1650 O O . GLY A 1 200 ? -9.074 -16.483 15.826 1.00 98.25 200 GLY A O 1
ATOM 1651 N N . PHE A 1 201 ? -8.506 -15.681 17.854 1.00 97.88 201 PHE A N 1
ATOM 1652 C CA . PHE A 1 201 ? -8.559 -14.272 17.474 1.00 97.88 201 PHE A CA 1
ATOM 1653 C C . PHE A 1 201 ? -7.510 -13.917 16.410 1.00 97.88 201 PHE A C 1
ATOM 1655 O O . PHE A 1 201 ? -7.841 -13.275 15.411 1.00 97.88 201 PHE A O 1
ATOM 1662 N N . TYR A 1 202 ? -6.268 -14.388 16.557 1.00 98.31 202 TYR A N 1
ATOM 1663 C CA . TYR A 1 202 ? -5.229 -14.190 15.539 1.00 98.31 202 TYR A CA 1
ATOM 1664 C C . TYR A 1 202 ? -5.652 -14.740 14.169 1.00 98.31 202 TYR A C 1
ATOM 1666 O O . TYR A 1 202 ? -5.554 -14.054 13.145 1.00 98.31 202 TYR A O 1
ATOM 1674 N N . ARG A 1 203 ? -6.155 -15.979 14.140 1.00 98.44 203 ARG A N 1
ATOM 1675 C CA . ARG A 1 203 ? -6.619 -16.645 12.918 1.00 98.44 203 ARG A CA 1
ATOM 1676 C C . ARG A 1 203 ? -7.778 -15.899 12.268 1.00 98.44 203 ARG A C 1
ATOM 1678 O O . ARG A 1 203 ? -7.812 -15.793 11.040 1.00 98.44 203 ARG A O 1
ATOM 1685 N N . GLU A 1 204 ? -8.707 -15.390 13.069 1.00 98.38 204 GLU A N 1
ATOM 1686 C CA . GLU A 1 204 ? -9.841 -14.592 12.604 1.00 98.38 204 GLU A CA 1
ATOM 1687 C C . GLU A 1 204 ? -9.364 -13.310 11.907 1.00 98.38 204 GLU A C 1
ATOM 1689 O O . GLU A 1 204 ? -9.741 -13.060 10.758 1.00 98.38 204 GLU A O 1
ATOM 1694 N N . MET A 1 205 ? -8.446 -12.563 12.533 1.00 98.44 205 MET A N 1
ATOM 1695 C CA . MET A 1 205 ? -7.853 -11.357 11.941 1.00 98.44 205 MET A CA 1
ATOM 1696 C C . MET A 1 205 ? -7.121 -11.650 10.628 1.00 98.44 205 MET A C 1
ATOM 1698 O O . MET A 1 205 ? -7.313 -10.942 9.636 1.00 98.44 205 MET A O 1
ATOM 1702 N N . MET A 1 206 ? -6.300 -12.705 10.597 1.00 98.38 206 MET A N 1
ATOM 1703 C CA . MET A 1 206 ? -5.544 -13.083 9.397 1.00 98.38 206 MET A CA 1
ATOM 1704 C C . MET A 1 20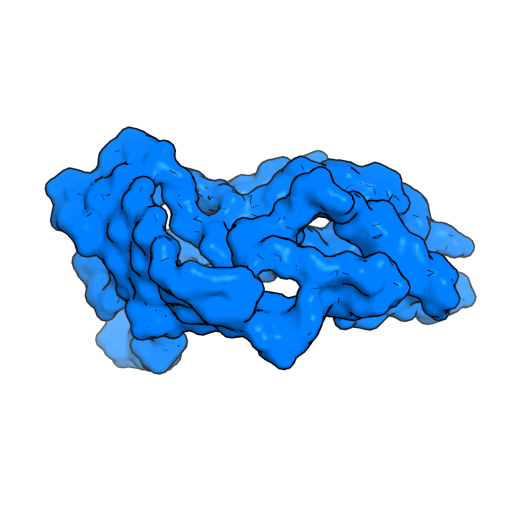6 ? -6.458 -13.491 8.244 1.00 98.38 206 MET A C 1
ATOM 1706 O O . MET A 1 206 ? -6.220 -13.086 7.106 1.00 98.38 206 MET A O 1
ATOM 1710 N N . SER A 1 207 ? -7.508 -14.262 8.532 1.00 98.38 207 SER A N 1
ATOM 1711 C CA . SER A 1 207 ? -8.464 -14.718 7.517 1.00 98.38 207 SER A CA 1
ATOM 1712 C C . SER A 1 207 ? -9.257 -13.543 6.949 1.00 98.38 207 SER A C 1
ATOM 1714 O O . SER A 1 207 ? -9.332 -13.382 5.732 1.00 98.38 207 SER A O 1
ATOM 1716 N N . PHE A 1 208 ? -9.765 -12.667 7.823 1.00 98.44 208 PHE A N 1
ATOM 1717 C CA . PHE A 1 208 ? -10.502 -11.477 7.409 1.00 98.44 208 PHE A CA 1
ATOM 1718 C C . PHE A 1 208 ? -9.658 -10.571 6.504 1.00 98.44 208 PHE A C 1
ATOM 1720 O O . PHE A 1 208 ? -10.100 -10.206 5.413 1.00 98.44 208 PHE A O 1
ATOM 1727 N N . LEU A 1 209 ? -8.430 -10.226 6.916 1.00 97.50 209 LEU A N 1
ATOM 1728 C CA . LEU A 1 209 ? -7.590 -9.328 6.120 1.00 97.50 209 LEU A CA 1
ATOM 1729 C C . LEU A 1 209 ? -7.070 -9.970 4.838 1.00 97.50 209 LEU A C 1
ATOM 1731 O O . LEU A 1 209 ? -6.909 -9.260 3.848 1.00 97.50 209 LEU A O 1
ATOM 1735 N N . LEU A 1 210 ? -6.840 -11.286 4.809 1.00 96.75 210 LEU A N 1
ATOM 1736 C CA . LEU A 1 210 ? -6.514 -11.974 3.562 1.00 96.75 210 LEU A CA 1
ATOM 1737 C C . LEU A 1 210 ? -7.636 -11.786 2.535 1.00 96.75 210 LEU A C 1
ATOM 1739 O O . LEU A 1 210 ? -7.376 -11.313 1.428 1.00 96.75 210 LEU A O 1
ATOM 1743 N N . ASP A 1 211 ? -8.877 -12.090 2.916 1.00 96.75 211 ASP A N 1
ATOM 1744 C CA . ASP A 1 211 ? -10.036 -11.964 2.029 1.00 96.75 211 ASP A CA 1
ATOM 1745 C C . ASP A 1 211 ? -10.280 -10.510 1.613 1.00 96.75 211 ASP A C 1
ATOM 1747 O O . ASP A 1 211 ? -10.565 -10.221 0.446 1.00 96.75 211 ASP A O 1
ATOM 1751 N N . TRP A 1 212 ? -10.151 -9.580 2.560 1.00 96.00 212 TRP A N 1
ATOM 1752 C CA . TRP A 1 212 ? -10.324 -8.151 2.322 1.00 96.00 212 TRP A CA 1
ATOM 1753 C C . TRP A 1 212 ? -9.286 -7.600 1.333 1.00 96.00 212 TRP A C 1
ATOM 1755 O O . TRP A 1 212 ? -9.656 -6.920 0.373 1.00 96.00 212 TRP A O 1
ATOM 1765 N N . ASN A 1 213 ? -8.011 -7.968 1.491 1.00 93.81 213 ASN A N 1
ATOM 1766 C CA . ASN A 1 213 ? -6.930 -7.572 0.585 1.00 93.81 213 ASN A CA 1
ATOM 1767 C C . ASN A 1 213 ? -7.084 -8.191 -0.808 1.00 93.81 213 ASN A C 1
ATOM 1769 O O . ASN A 1 213 ? -6.902 -7.509 -1.819 1.00 93.81 213 ASN A O 1
ATOM 1773 N N . MET A 1 214 ? -7.414 -9.485 -0.870 1.00 93.62 214 MET A N 1
ATOM 1774 C CA . MET A 1 214 ? -7.522 -10.222 -2.130 1.00 93.62 214 MET A CA 1
ATOM 1775 C C . MET A 1 214 ? -8.615 -9.659 -3.034 1.00 93.62 214 MET A C 1
ATOM 1777 O O . MET A 1 214 ? -8.418 -9.600 -4.248 1.00 93.62 214 MET A O 1
ATOM 1781 N N . LYS A 1 215 ? -9.733 -9.192 -2.462 1.00 93.31 215 LYS A N 1
ATOM 1782 C CA . LYS A 1 215 ? -10.799 -8.522 -3.227 1.00 93.31 215 LYS A CA 1
ATOM 1783 C C . LYS A 1 215 ? -10.267 -7.318 -4.000 1.00 93.31 215 LYS A C 1
ATOM 1785 O O . LYS A 1 215 ? -10.526 -7.220 -5.191 1.00 93.31 215 LYS A O 1
ATOM 1790 N N . HIS A 1 216 ? -9.478 -6.462 -3.355 1.00 91.81 216 HIS A N 1
ATOM 1791 C CA . HIS A 1 216 ? -8.919 -5.283 -4.012 1.00 91.81 216 HIS A CA 1
ATOM 1792 C C . HIS A 1 216 ? -7.810 -5.638 -5.012 1.00 91.81 216 HIS A C 1
ATOM 1794 O O . HIS A 1 216 ? -7.765 -5.092 -6.111 1.00 91.81 216 HIS A O 1
ATOM 1800 N N . LEU A 1 217 ? -6.947 -6.610 -4.687 1.00 91.31 217 LEU A N 1
ATOM 1801 C CA . LEU A 1 217 ? -5.916 -7.081 -5.619 1.00 91.31 217 LEU A CA 1
ATOM 1802 C C . LEU A 1 217 ? -6.526 -7.616 -6.928 1.00 91.31 217 LEU A C 1
ATOM 1804 O O . LEU A 1 217 ? -5.997 -7.350 -8.010 1.00 91.31 217 LEU A O 1
ATOM 1808 N N . LEU A 1 218 ? -7.648 -8.337 -6.836 1.00 90.31 218 LEU A N 1
ATOM 1809 C CA . LEU A 1 218 ? -8.375 -8.882 -7.985 1.00 90.31 218 LEU A CA 1
ATOM 1810 C C . LEU A 1 218 ? -8.920 -7.811 -8.934 1.00 90.31 218 LEU A C 1
ATOM 1812 O O . LEU A 1 218 ? -9.158 -8.127 -10.098 1.00 90.31 218 LEU A O 1
ATOM 1816 N N . ASP A 1 219 ? -9.098 -6.571 -8.489 1.00 86.25 219 ASP A N 1
ATOM 1817 C CA . ASP A 1 219 ? -9.521 -5.473 -9.365 1.00 86.25 219 ASP A CA 1
ATOM 1818 C C . ASP A 1 219 ? -8.376 -4.958 -10.247 1.00 86.25 219 ASP A C 1
ATOM 1820 O O . ASP A 1 219 ? -8.619 -4.342 -11.282 1.00 86.25 219 ASP A O 1
ATOM 1824 N N . VAL A 1 220 ? -7.125 -5.264 -9.885 1.00 83.38 220 VAL A N 1
ATOM 1825 C CA . VAL A 1 220 ? -5.925 -4.747 -10.559 1.00 83.38 220 VAL A CA 1
ATOM 1826 C C . VAL A 1 220 ? -5.257 -5.778 -11.468 1.00 83.38 220 VAL A C 1
ATOM 1828 O O . VAL A 1 220 ? -4.654 -5.416 -12.487 1.00 83.38 220 VAL A O 1
ATOM 1831 N N . ILE A 1 221 ? -5.333 -7.060 -11.099 1.00 82.62 221 ILE A N 1
ATOM 1832 C CA . ILE A 1 221 ? -4.708 -8.157 -11.857 1.00 82.62 221 ILE A CA 1
ATOM 1833 C C . ILE A 1 221 ? -5.589 -8.720 -12.983 1.00 82.62 221 ILE A C 1
ATOM 1835 O O . ILE A 1 221 ? -5.091 -9.526 -13.769 1.00 82.62 221 ILE A O 1
ATOM 1839 N N . LYS A 1 222 ? -6.861 -8.310 -13.063 1.00 65.44 222 LYS A N 1
ATOM 1840 C CA . LYS A 1 222 ? -7.697 -8.518 -14.257 1.00 65.44 222 LYS A CA 1
ATOM 1841 C C . LYS A 1 222 ? -7.166 -7.691 -15.435 1.00 65.44 222 LYS A C 1
ATOM 1843 O O . LYS A 1 222 ? -7.329 -8.180 -16.571 1.00 65.44 222 LYS A O 1
#

InterPro domains:
  IPR038071 UROD/MetE-like superfamily [G3DSA:3.20.20.210] (1-222)

Organism: NCBI:txid412755

Secondary structure (DSSP, 8-state):
--HHHHHHHHHTTPPPSS--------HHHHHHHTT----TTTTTS-TTS-HHHHHHHHHHHHT---EE---B-TT--SPPPBTTBEEEEEEEE-SSEEEEEEEEEETTEEEEEEEEEEEEETTEEEEEEEE-S-SSHHHHHHHHHHPPPP--B-HHHHHHHHHHHGGG-EE---PPPHHHHHHHHS-HHHHHHHHHH-HHHHHHHHHHHHHHHHHHHHHHH-

Radius of gyration: 19.41 Å; chains: 1; bounding box: 43×42×50 Å